Protein AF-A0A3D3XXC3-F1 (afdb_monomer)

Foldseek 3Di:
DLVVLLCQAPPNPPPDNHHDQEAEAEDEPVACDPVSLVRLLSSLVNCVVRVHAYEYEYYVVNLNVVVSLVSSVVSPHDQLRYEYAPNLLDLPLVSVVVSVVSNHAYE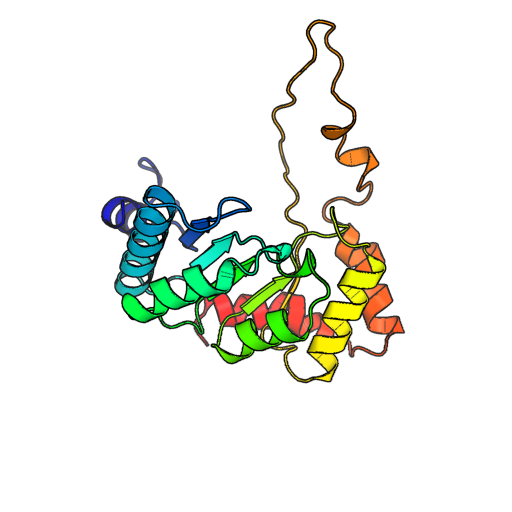LAAPCYDNDHNLSSLVSLLVCVVVVSLLRYAYHHPFDPDDDFPADPVRDGPPVPPVCVVPVCGRCRCVVPSLVSSVVVPNDPVSVCSNHPVNVVCSSVVD

Radius of gyration: 17.89 Å; Cα contacts (8 Å, |Δi|>4): 331; chains: 1; bounding box: 37×50×42 Å

Nearest PDB structures (foldseek):
  4ker-assembly1_A  TM=9.104E-01  e=4.083E-17  Saccharolobus solfataricus
  5w3w-assembly2_B  TM=9.576E-01  e=2.727E-16  Saccharolobus solfataricus
  5w3w-assembly2_C  TM=9.439E-01  e=2.438E-16  Saccharolobus solfataricus
  8sf9-assembly1_D-2  TM=9.720E-01  e=1.302E-15  Saccharolobus solfataricus P2
  8sf2-assembly1_D-2  TM=8.623E-01  e=7.137E-17  Saccharolobus solfataricus P2

pLDDT: mean 94.82, std 7.51, range [68.0, 98.94]

Sequence (207 aa):
MAREFIKDINEGFRGTGIKAGILKCAADFEGVTVDLELMARAAARAQIETGIPLMVHSYPTGHVARRQIEIFREEGVDLTRVKIDHSNDTTDIEYLRWILDQGCYLGLDRYPGRLVSPEARTATMKTLIDQGYGDKLCPSHDCICLHIHKERPDGTIPEEHDFFRSNVDQYLYIHRHVIPDLVEMGVSDATVRSLFVDNPRRFFAGE

Structure (mmCIF, N/CA/C/O backbone):
data_AF-A0A3D3XXC3-F1
#
_entry.id   AF-A0A3D3XXC3-F1
#
loop_
_atom_site.group_PDB
_atom_s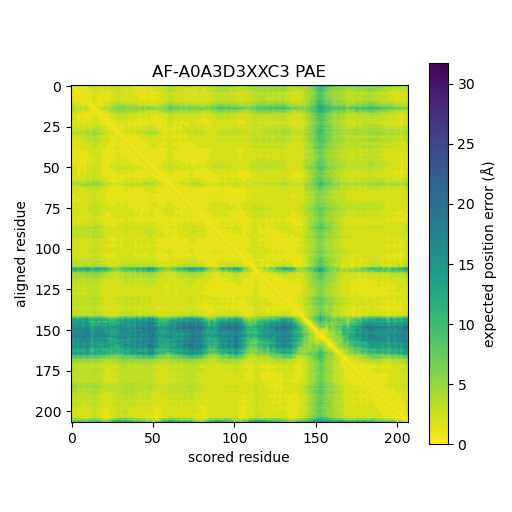ite.id
_atom_site.type_symbol
_atom_site.label_atom_id
_atom_site.label_alt_id
_atom_site.label_comp_id
_atom_site.label_asym_id
_atom_site.label_entity_id
_atom_site.label_seq_id
_atom_site.pdbx_PDB_ins_code
_atom_site.Cartn_x
_atom_site.Cartn_y
_atom_site.Cartn_z
_atom_site.occupancy
_atom_site.B_iso_or_equiv
_atom_site.auth_seq_id
_atom_site.auth_comp_id
_atom_site.auth_asym_id
_atom_site.auth_atom_id
_atom_site.pdbx_PDB_model_num
ATOM 1 N N . MET A 1 1 ? -6.324 12.374 19.431 1.00 93.81 1 MET A N 1
ATOM 2 C CA . MET A 1 1 ? -6.106 11.940 18.036 1.00 93.81 1 MET A CA 1
ATOM 3 C C . MET A 1 1 ? -7.181 10.963 17.568 1.00 93.81 1 MET A C 1
ATOM 5 O O . MET A 1 1 ? -7.938 11.363 16.705 1.00 93.81 1 MET A O 1
ATOM 9 N N . ALA A 1 2 ? -7.348 9.771 18.163 1.00 97.69 2 ALA A N 1
ATOM 10 C CA . ALA A 1 2 ? -8.371 8.802 17.716 1.00 97.69 2 ALA A CA 1
ATOM 11 C C . ALA A 1 2 ? -9.788 9.400 17.580 1.00 97.69 2 ALA A C 1
ATOM 13 O O . ALA A 1 2 ? -10.425 9.231 16.550 1.00 97.69 2 ALA A O 1
ATOM 14 N N . ARG A 1 3 ? -10.239 10.182 18.576 1.00 97.62 3 ARG A N 1
ATOM 15 C CA . ARG A 1 3 ? -11.541 10.879 18.536 1.00 97.62 3 ARG A CA 1
ATOM 16 C C . ARG A 1 3 ? -11.707 11.816 17.336 1.00 97.62 3 ARG A C 1
ATOM 18 O O . ARG A 1 3 ? -12.808 11.916 16.817 1.00 97.62 3 ARG A O 1
ATOM 25 N N . GLU A 1 4 ? -10.636 12.471 16.890 1.00 96.19 4 GLU A N 1
ATOM 26 C CA . GLU A 1 4 ? -10.688 13.349 15.713 1.00 96.19 4 GLU A CA 1
ATOM 27 C C . GLU A 1 4 ? -10.865 12.525 14.436 1.00 96.19 4 GLU A C 1
ATOM 29 O O . GLU A 1 4 ? -11.718 12.846 13.620 1.00 96.19 4 GLU A O 1
ATOM 34 N N . PHE A 1 5 ? -10.151 11.399 14.308 1.00 97.81 5 PHE A N 1
ATOM 35 C CA . PHE A 1 5 ? -10.356 10.481 13.187 1.00 97.81 5 PHE A CA 1
ATOM 36 C C . PHE A 1 5 ? -11.785 9.935 13.158 1.00 97.81 5 PHE A C 1
ATOM 38 O O . PHE A 1 5 ? -12.436 9.976 12.123 1.00 97.81 5 PHE A O 1
ATOM 45 N N . ILE A 1 6 ? -12.300 9.475 14.300 1.00 98.38 6 ILE A N 1
ATOM 46 C CA . ILE A 1 6 ? -13.672 8.960 14.412 1.00 98.38 6 ILE A CA 1
ATOM 47 C C . ILE A 1 6 ? -14.691 10.037 14.026 1.00 98.38 6 ILE A C 1
ATOM 49 O O . ILE A 1 6 ? -15.658 9.750 13.322 1.00 98.38 6 ILE A O 1
ATOM 53 N N . LYS A 1 7 ? -14.459 11.287 14.437 1.00 97.44 7 LYS A N 1
ATOM 54 C CA . LYS A 1 7 ? -15.296 12.421 14.051 1.00 97.44 7 LYS A CA 1
ATOM 55 C C . LYS A 1 7 ? -15.277 12.654 12.539 1.00 97.44 7 LYS A C 1
ATOM 57 O O . LYS A 1 7 ? -16.341 12.750 11.935 1.00 97.44 7 LYS A O 1
ATOM 62 N N . ASP A 1 8 ? -14.105 12.679 11.912 1.00 97.75 8 ASP A N 1
ATOM 63 C CA . ASP A 1 8 ? -13.985 12.847 10.457 1.00 97.75 8 ASP A CA 1
ATOM 64 C C . ASP A 1 8 ? -14.658 11.700 9.673 1.00 97.75 8 ASP A C 1
ATOM 66 O O . ASP A 1 8 ? -15.165 11.901 8.566 1.00 97.75 8 ASP A O 1
ATOM 70 N N . ILE A 1 9 ? -14.710 10.498 10.253 1.00 97.94 9 ILE A N 1
ATOM 71 C CA . ILE A 1 9 ? -15.376 9.321 9.678 1.00 97.94 9 ILE A CA 1
ATOM 72 C C . ILE A 1 9 ? -16.899 9.401 9.838 1.00 97.94 9 ILE A C 1
ATOM 74 O O . ILE A 1 9 ? -17.636 9.136 8.891 1.00 97.94 9 ILE A O 1
ATOM 78 N N . ASN A 1 10 ? -17.391 9.776 11.019 1.00 97.44 10 ASN A N 1
ATOM 79 C CA . ASN A 1 10 ? -18.819 9.721 11.335 1.00 97.44 10 ASN A CA 1
ATOM 80 C C . ASN A 1 10 ? -19.573 11.004 10.970 1.00 97.44 10 ASN A C 1
ATOM 82 O O . ASN A 1 10 ? -20.718 10.932 10.516 1.00 97.44 10 ASN A O 1
ATOM 86 N N . GLU A 1 11 ? -18.943 12.163 11.142 1.00 96.88 11 GLU A N 1
ATOM 87 C CA . GLU A 1 11 ? -19.557 13.486 10.990 1.00 96.88 11 GLU A CA 1
ATOM 88 C C . GLU A 1 11 ? -19.107 14.183 9.702 1.00 96.88 11 GLU A C 1
ATOM 90 O O . GLU A 1 11 ? -19.940 14.758 9.003 1.00 96.88 11 GLU A O 1
ATOM 95 N N . GLY A 1 12 ? -17.824 14.064 9.351 1.00 97.12 12 GLY A N 1
ATOM 96 C CA . GLY A 1 12 ? -17.227 14.671 8.163 1.00 97.12 12 GLY A CA 1
ATOM 97 C C . GLY A 1 12 ? -16.256 15.814 8.466 1.00 97.12 12 GLY A C 1
ATOM 98 O O . GLY A 1 12 ? -16.178 16.340 9.578 1.00 97.12 12 GLY A O 1
ATOM 99 N N . PHE A 1 13 ? -15.481 16.203 7.456 1.00 95.81 13 PHE A N 1
ATOM 100 C CA . PHE A 1 13 ? -14.366 17.129 7.626 1.00 95.81 13 PHE A CA 1
ATOM 101 C C . PHE A 1 13 ? -14.829 18.577 7.763 1.00 95.81 13 PHE A C 1
ATOM 103 O O . PHE A 1 13 ? -15.461 19.123 6.858 1.00 95.81 13 PHE A O 1
ATOM 110 N N . ARG A 1 14 ? -14.417 19.242 8.850 1.00 91.38 14 ARG A N 1
ATOM 111 C CA . ARG A 1 14 ? -14.463 20.713 9.013 1.00 91.38 14 ARG A CA 1
ATOM 112 C C . ARG A 1 14 ? -15.813 21.360 8.647 1.00 91.38 14 ARG A C 1
ATOM 114 O O . ARG A 1 14 ? -15.849 22.406 8.007 1.00 91.38 14 ARG A O 1
ATOM 121 N N . GLY A 1 15 ? -16.921 20.742 9.062 1.00 89.19 15 GLY A N 1
ATOM 122 C CA . GLY A 1 15 ? -18.278 21.252 8.814 1.00 89.19 15 GLY A CA 1
ATOM 123 C C . GLY A 1 15 ? -18.838 20.935 7.423 1.00 89.19 15 GLY A C 1
ATOM 124 O O . GLY A 1 15 ? -19.921 21.404 7.081 1.00 89.19 15 GLY A O 1
ATOM 125 N N . THR A 1 16 ? -18.127 20.139 6.623 1.00 96.25 16 THR A N 1
ATOM 126 C CA . THR A 1 16 ? -18.647 19.549 5.384 1.00 96.25 16 THR A CA 1
ATOM 127 C C . THR A 1 16 ? -19.298 18.193 5.666 1.00 96.25 16 THR A C 1
ATOM 129 O O . THR A 1 16 ? -19.009 17.557 6.675 1.00 96.25 16 THR A O 1
ATOM 132 N N . GLY A 1 17 ? -20.137 17.714 4.743 1.00 96.50 17 GLY A N 1
ATOM 133 C CA . GLY A 1 17 ? -20.671 16.346 4.780 1.00 96.50 17 GLY A CA 1
ATOM 134 C C . GLY A 1 17 ? -19.735 15.283 4.186 1.00 96.50 17 GLY A C 1
ATOM 135 O O . GLY A 1 17 ? -20.157 14.143 4.005 1.00 96.50 17 GLY A O 1
ATOM 136 N N . ILE A 1 18 ? -18.498 15.646 3.825 1.00 98.12 18 ILE A N 1
ATOM 137 C CA . ILE A 1 18 ? -17.522 14.727 3.227 1.00 98.12 18 ILE A CA 1
ATOM 138 C C . ILE A 1 18 ? -16.848 13.953 4.356 1.00 98.12 18 ILE A C 1
ATOM 140 O O . ILE A 1 18 ? -16.232 14.557 5.231 1.00 98.12 18 ILE A O 1
ATOM 144 N N . LYS A 1 19 ? -16.953 12.625 4.322 1.00 98.06 19 LYS A N 1
ATOM 145 C CA . LYS A 1 19 ? -16.448 11.726 5.367 1.00 98.06 19 LYS A CA 1
ATOM 146 C C . LYS A 1 19 ? -15.191 10.994 4.921 1.00 98.06 19 LYS A C 1
ATOM 148 O O . LYS A 1 19 ? -15.005 10.733 3.731 1.00 98.06 19 LYS A O 1
ATOM 153 N N . ALA A 1 20 ? -14.343 10.640 5.880 1.00 97.94 20 ALA A N 1
ATOM 154 C CA . ALA A 1 20 ? -13.184 9.798 5.618 1.00 97.94 20 ALA A CA 1
ATOM 155 C C . ALA A 1 20 ? -13.614 8.362 5.264 1.00 97.94 20 ALA A C 1
ATOM 157 O O . ALA A 1 20 ? -14.368 7.734 6.003 1.00 97.94 20 ALA A O 1
ATOM 158 N N . GLY A 1 21 ? -13.109 7.836 4.143 1.00 97.75 21 GLY A N 1
ATOM 159 C CA . GLY A 1 21 ? -13.319 6.441 3.724 1.00 97.75 21 GLY A CA 1
ATOM 160 C C . GLY A 1 21 ? -12.158 5.497 4.060 1.00 97.75 21 GLY A C 1
ATOM 161 O O . GLY A 1 21 ? -12.263 4.293 3.848 1.00 97.75 21 GLY A O 1
ATOM 162 N N . ILE A 1 22 ? -11.038 6.033 4.554 1.00 98.25 22 ILE A N 1
ATOM 163 C CA . ILE A 1 22 ? -9.846 5.269 4.931 1.00 98.25 22 ILE A CA 1
ATOM 164 C C . ILE A 1 22 ? -9.055 6.013 6.011 1.00 98.25 22 ILE A C 1
ATOM 166 O O . ILE A 1 22 ? -9.017 7.245 6.019 1.00 98.25 22 ILE A O 1
ATOM 170 N N . LEU A 1 23 ? -8.405 5.269 6.902 1.00 98.56 23 LEU A N 1
ATOM 171 C CA . LEU A 1 23 ? -7.439 5.791 7.868 1.00 98.56 23 LEU A CA 1
ATOM 172 C C . LEU A 1 23 ? -6.025 5.747 7.291 1.00 98.56 23 LEU A C 1
ATOM 174 O O . LEU A 1 23 ? -5.687 4.839 6.533 1.00 98.56 23 LEU A O 1
ATOM 178 N N . LYS A 1 24 ? -5.170 6.690 7.694 1.00 98.50 24 LYS A N 1
ATOM 179 C CA . LYS A 1 24 ? -3.748 6.696 7.331 1.00 98.50 24 LYS A CA 1
ATOM 180 C C . LYS A 1 24 ? -2.886 7.002 8.551 1.00 98.50 24 LYS A C 1
ATOM 182 O O . LYS A 1 24 ? -3.171 7.937 9.294 1.00 98.50 24 LYS A O 1
ATOM 187 N N . CYS A 1 25 ? -1.813 6.240 8.726 1.00 98.44 25 CYS A N 1
ATOM 188 C CA . CYS A 1 25 ? -0.699 6.581 9.611 1.00 98.44 25 CYS A CA 1
ATOM 189 C C . CYS A 1 25 ? 0.635 6.344 8.890 1.00 98.44 25 CYS A C 1
ATOM 191 O O . CYS A 1 25 ? 0.663 5.760 7.801 1.00 98.44 25 CYS A O 1
ATOM 193 N N . ALA A 1 26 ? 1.738 6.803 9.480 1.00 98.31 26 ALA A N 1
ATOM 194 C CA . ALA A 1 26 ? 3.048 6.748 8.845 1.00 98.31 26 ALA A CA 1
ATOM 195 C C . ALA A 1 26 ? 4.173 6.436 9.830 1.00 98.31 26 ALA A C 1
ATOM 197 O O . ALA A 1 26 ? 4.103 6.811 10.996 1.00 98.31 26 ALA A O 1
ATOM 198 N N . ALA A 1 27 ? 5.211 5.771 9.327 1.00 98.12 27 ALA A N 1
ATOM 199 C CA . ALA A 1 27 ? 6.559 5.787 9.879 1.00 98.12 27 ALA A CA 1
ATOM 200 C C . ALA A 1 27 ? 7.576 5.566 8.750 1.00 98.12 27 ALA A C 1
ATOM 202 O O . ALA A 1 27 ? 7.292 4.815 7.819 1.00 98.12 27 ALA A O 1
ATOM 203 N N . ASP A 1 28 ? 8.729 6.230 8.816 1.00 97.00 28 ASP A N 1
ATOM 204 C CA . ASP A 1 28 ? 9.726 6.245 7.734 1.00 97.00 28 ASP A CA 1
ATOM 205 C C . ASP A 1 28 ? 11.102 5.752 8.234 1.00 97.00 28 ASP A C 1
ATOM 207 O O . ASP A 1 28 ? 11.169 4.973 9.183 1.00 97.00 28 ASP A O 1
ATOM 211 N N . PHE A 1 29 ? 12.198 6.174 7.602 1.00 96.25 29 PHE A N 1
ATOM 212 C CA . PHE A 1 29 ? 13.574 5.729 7.830 1.00 96.25 29 PHE A CA 1
ATOM 213 C C . PHE A 1 29 ? 14.070 5.862 9.278 1.00 96.25 29 PHE A C 1
ATOM 215 O O . PHE A 1 29 ? 14.984 5.143 9.674 1.00 96.25 29 PHE A O 1
ATOM 222 N N . GLU A 1 30 ? 13.463 6.735 10.084 1.00 97.12 30 GLU A N 1
ATOM 223 C CA . GLU A 1 30 ? 13.748 6.881 11.521 1.00 97.12 30 GLU A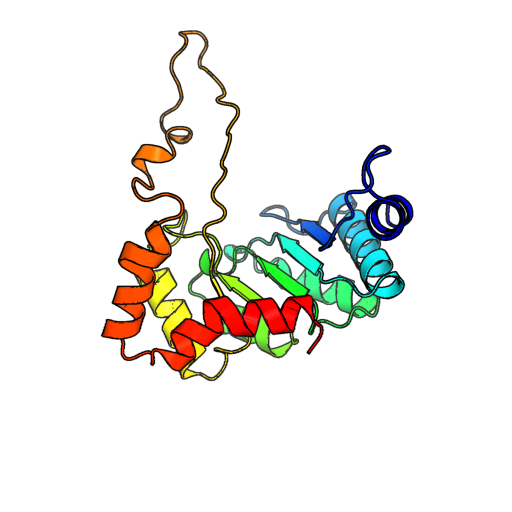 CA 1
ATOM 224 C C . GLU A 1 30 ? 13.133 5.752 12.373 1.00 97.12 30 GLU A C 1
ATOM 226 O O . GLU A 1 30 ? 13.350 5.681 13.583 1.00 97.12 30 GLU A O 1
ATOM 231 N N . GLY A 1 31 ? 12.362 4.859 11.750 1.00 97.88 31 GLY A N 1
ATOM 232 C CA . GLY A 1 31 ? 11.577 3.836 12.419 1.00 97.88 31 GLY A CA 1
ATOM 233 C C . GLY A 1 31 ? 10.305 4.402 13.048 1.00 97.88 31 GLY A C 1
ATOM 234 O O . GLY A 1 31 ? 9.808 5.471 12.688 1.00 97.88 31 GLY A O 1
ATOM 235 N N . VAL A 1 32 ? 9.740 3.652 13.994 1.00 98.50 32 VAL A N 1
ATOM 236 C CA . VAL A 1 32 ? 8.550 4.083 14.733 1.00 98.50 32 VAL A CA 1
ATOM 237 C C . VAL A 1 32 ? 8.993 4.856 15.974 1.00 98.50 32 VAL A C 1
ATOM 239 O O . VAL A 1 32 ? 9.300 4.268 17.008 1.00 98.50 32 VAL A O 1
ATOM 242 N N . THR A 1 33 ? 9.053 6.181 15.860 1.00 98.44 33 THR A N 1
ATOM 243 C CA . THR A 1 33 ? 9.321 7.0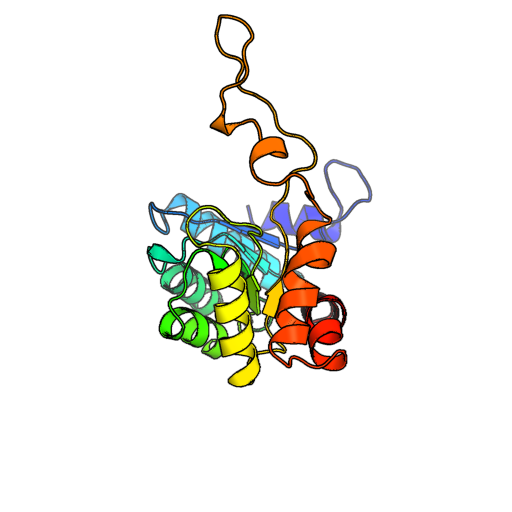70 16.999 1.00 98.44 33 THR A CA 1
ATOM 244 C C . THR A 1 33 ? 8.136 7.095 17.972 1.00 98.44 33 THR A C 1
ATOM 246 O O . THR A 1 33 ? 7.047 6.614 17.657 1.00 98.44 33 THR A O 1
ATOM 249 N N . VAL A 1 34 ? 8.318 7.695 19.154 1.00 98.12 34 VAL A N 1
ATOM 250 C CA . VAL A 1 34 ? 7.260 7.805 20.179 1.00 98.12 34 VAL A CA 1
ATOM 251 C C . VAL A 1 34 ? 5.993 8.471 19.626 1.00 98.12 34 VAL A C 1
ATOM 253 O O . VAL A 1 34 ? 4.886 7.975 19.840 1.00 98.12 34 VAL A O 1
ATOM 256 N N . ASP A 1 35 ? 6.147 9.555 18.865 1.00 97.81 35 ASP A N 1
ATOM 257 C CA . ASP A 1 35 ? 5.013 10.286 18.289 1.00 97.81 35 ASP A CA 1
ATOM 258 C C . ASP A 1 35 ? 4.312 9.486 17.182 1.00 97.81 35 ASP A C 1
ATOM 260 O O . ASP A 1 35 ? 3.084 9.523 17.051 1.00 97.81 35 ASP A O 1
ATOM 264 N N . LEU A 1 36 ? 5.078 8.717 16.406 1.00 98.31 36 LEU A N 1
ATOM 265 C CA . LEU A 1 36 ? 4.543 7.871 15.341 1.00 98.31 36 LEU A CA 1
ATOM 266 C C . LEU A 1 36 ? 3.860 6.620 15.902 1.00 98.31 36 LEU A C 1
ATOM 268 O O . LEU A 1 36 ? 2.838 6.197 15.364 1.00 98.31 36 LEU A O 1
ATOM 272 N N . GLU A 1 37 ? 4.339 6.071 17.022 1.00 98.62 37 GLU A N 1
ATOM 273 C CA . GLU A 1 37 ? 3.630 5.021 17.756 1.00 98.62 37 GLU A CA 1
ATOM 274 C C . GLU A 1 37 ? 2.305 5.547 18.323 1.00 98.62 37 GLU A C 1
ATOM 276 O O . GLU A 1 37 ? 1.267 4.898 18.170 1.00 98.62 37 GLU A O 1
ATOM 281 N N . LEU A 1 38 ? 2.303 6.749 18.913 1.00 98.31 38 LEU A N 1
ATOM 282 C CA . LEU A 1 38 ? 1.077 7.394 19.388 1.00 98.31 38 LEU A CA 1
ATOM 283 C C . LEU A 1 38 ? 0.054 7.560 18.251 1.00 98.31 38 LEU A C 1
ATOM 285 O O . LEU A 1 38 ? -1.134 7.283 18.443 1.00 98.31 38 LEU A O 1
ATOM 289 N N . MET A 1 39 ? 0.508 7.977 17.064 1.00 98.38 39 MET A N 1
ATOM 290 C 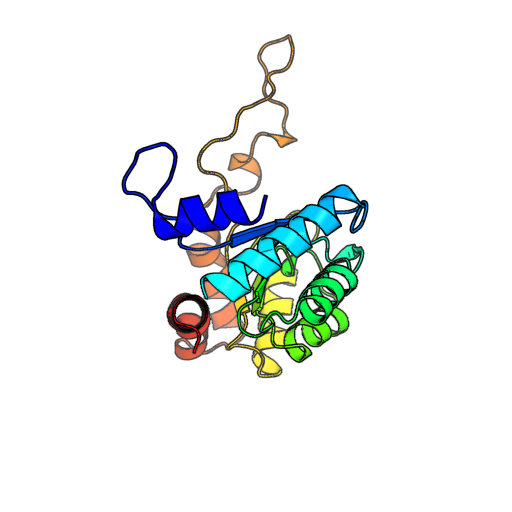CA . MET A 1 39 ? -0.332 8.079 15.869 1.00 98.38 39 MET A CA 1
ATOM 291 C C . MET A 1 39 ? -0.843 6.714 15.398 1.00 98.38 39 MET A C 1
ATOM 293 O O . MET A 1 39 ? -2.038 6.576 15.134 1.00 98.38 39 MET A O 1
ATOM 297 N N . ALA A 1 40 ? 0.027 5.704 15.321 1.00 98.75 40 ALA A N 1
ATOM 298 C CA . ALA A 1 40 ? -0.338 4.352 14.906 1.00 98.75 40 ALA A CA 1
ATOM 299 C C . ALA A 1 40 ? -1.407 3.750 15.830 1.00 98.75 40 ALA A C 1
ATOM 301 O O . ALA A 1 40 ? -2.426 3.260 15.347 1.00 98.75 40 ALA A O 1
ATOM 302 N N . ARG A 1 41 ? -1.247 3.878 17.155 1.00 98.81 41 ARG A N 1
ATOM 303 C CA . ARG A 1 41 ? -2.252 3.432 18.138 1.00 98.81 41 ARG A CA 1
ATOM 304 C C . ARG A 1 41 ? -3.555 4.219 18.036 1.00 98.81 41 ARG A C 1
ATOM 306 O O . ARG A 1 41 ? -4.638 3.659 18.180 1.00 98.81 41 ARG A O 1
ATOM 313 N N . ALA A 1 42 ? -3.487 5.521 17.762 1.00 98.75 42 ALA A N 1
ATOM 314 C CA . ALA A 1 42 ? -4.686 6.324 17.545 1.00 98.75 42 ALA A CA 1
ATOM 315 C C . ALA A 1 42 ? -5.458 5.899 16.285 1.00 98.75 42 ALA A C 1
ATOM 317 O O . ALA A 1 42 ? -6.686 5.817 16.332 1.00 98.75 42 ALA A O 1
ATOM 318 N N . ALA A 1 43 ? -4.753 5.615 15.186 1.00 98.75 43 ALA A N 1
ATOM 319 C CA . ALA A 1 43 ? -5.346 5.096 13.958 1.00 98.75 43 ALA A CA 1
ATOM 320 C C . ALA A 1 43 ? -5.923 3.687 14.165 1.00 98.75 43 ALA A C 1
ATOM 322 O O . ALA A 1 43 ? -7.042 3.429 13.736 1.00 98.75 43 ALA A O 1
ATOM 323 N N . ALA A 1 44 ? -5.221 2.817 14.897 1.00 98.81 44 ALA A N 1
ATOM 324 C CA . ALA A 1 44 ? -5.689 1.482 15.269 1.00 98.81 44 ALA A CA 1
ATOM 325 C C . ALA A 1 44 ? -7.020 1.524 16.036 1.00 98.81 44 ALA A C 1
ATOM 327 O O . ALA A 1 44 ? -7.989 0.880 15.650 1.00 98.81 44 ALA A O 1
ATOM 328 N N . ARG A 1 45 ? -7.110 2.355 17.080 1.00 98.81 45 ARG A N 1
ATOM 329 C CA . ARG A 1 45 ? -8.343 2.503 17.873 1.00 98.81 45 ARG A CA 1
ATOM 330 C C . ARG A 1 45 ? -9.502 3.051 17.046 1.00 98.81 45 ARG A C 1
ATOM 332 O O . ARG A 1 45 ? -10.619 2.564 17.173 1.00 98.81 45 ARG A O 1
ATOM 339 N N . ALA A 1 46 ? -9.236 4.023 16.171 1.00 98.75 46 ALA A N 1
ATOM 340 C CA . ALA A 1 46 ? -10.246 4.527 15.245 1.00 98.75 46 ALA A CA 1
ATOM 341 C C . ALA A 1 46 ? -10.699 3.444 14.250 1.00 98.75 46 ALA A C 1
ATOM 343 O O . ALA A 1 46 ? -11.890 3.342 13.967 1.00 98.75 46 ALA A O 1
ATOM 344 N N . GLN A 1 47 ? -9.776 2.612 13.753 1.00 98.38 47 GLN A N 1
ATOM 345 C CA . GLN A 1 47 ? -10.071 1.492 12.854 1.00 98.38 47 GLN A CA 1
ATOM 346 C C . GLN A 1 47 ? -10.986 0.474 13.533 1.00 98.38 47 GLN A C 1
ATOM 348 O O . GLN A 1 47 ? -11.980 0.073 12.936 1.00 98.38 47 GLN A O 1
ATOM 353 N N . ILE A 1 48 ? -10.680 0.099 14.775 1.00 98.31 48 ILE A N 1
ATOM 354 C CA . ILE A 1 48 ? -11.476 -0.853 15.559 1.00 98.31 48 ILE A CA 1
ATOM 355 C C . ILE A 1 48 ? -12.885 -0.310 15.804 1.00 98.31 48 ILE A C 1
ATOM 357 O O . ILE A 1 48 ? -13.860 -1.038 15.647 1.00 98.31 48 ILE A O 1
ATOM 361 N N . GLU A 1 49 ? -13.004 0.970 16.159 1.00 98.38 49 GLU A N 1
ATOM 362 C CA . GLU A 1 49 ? -14.299 1.581 16.471 1.00 98.38 49 GLU A CA 1
ATOM 363 C C . GLU A 1 49 ? -15.189 1.761 15.233 1.00 98.38 49 GLU A C 1
ATOM 365 O O . GLU A 1 49 ? -16.404 1.599 15.313 1.00 98.38 49 GLU A O 1
ATOM 370 N N . THR A 1 50 ? -14.598 2.098 14.086 1.00 97.69 50 THR A N 1
ATOM 371 C CA . THR A 1 50 ? -15.359 2.488 12.884 1.00 97.69 50 THR A CA 1
ATOM 372 C C . THR A 1 50 ? -15.430 1.409 11.814 1.00 97.69 50 THR A C 1
ATOM 374 O O . THR A 1 50 ? -16.290 1.469 10.939 1.00 97.69 50 THR A O 1
ATOM 377 N N . GLY A 1 51 ? -14.519 0.437 11.840 1.00 96.44 51 GLY A N 1
ATOM 378 C CA . GLY A 1 51 ? -14.456 -0.621 10.843 1.00 96.44 51 GLY A CA 1
ATOM 379 C C . GLY A 1 51 ? -14.140 -0.127 9.429 1.00 96.44 51 GLY A C 1
ATOM 380 O O . GLY A 1 51 ? -14.528 -0.796 8.477 1.00 96.44 51 GLY A O 1
ATOM 381 N N . ILE A 1 52 ? -13.460 1.013 9.244 1.00 97.81 52 ILE A N 1
ATOM 382 C CA . ILE A 1 52 ? -12.957 1.452 7.923 1.00 97.81 52 ILE A CA 1
ATOM 383 C C . ILE A 1 52 ? -11.506 0.986 7.700 1.00 97.81 52 ILE A C 1
ATOM 385 O O . ILE A 1 52 ? -10.843 0.616 8.666 1.00 97.81 52 ILE A O 1
ATOM 389 N N . PRO A 1 53 ? -11.009 0.844 6.455 1.00 98.44 53 PRO A N 1
ATOM 390 C CA . PRO A 1 53 ? -9.671 0.290 6.217 1.00 98.44 53 PRO A CA 1
ATOM 391 C C . PRO A 1 53 ? -8.548 1.191 6.746 1.00 98.44 53 PRO A C 1
ATOM 393 O O . PRO A 1 53 ? -8.720 2.407 6.863 1.00 98.44 53 PRO A O 1
ATOM 396 N N . LEU A 1 54 ? -7.385 0.594 7.026 1.00 98.81 54 LEU A N 1
ATOM 397 C CA . LEU A 1 54 ? -6.183 1.302 7.469 1.00 98.81 54 LEU A CA 1
ATOM 398 C C . LEU A 1 54 ? -5.062 1.176 6.436 1.00 98.81 54 LEU A C 1
ATOM 400 O O . LEU A 1 54 ? -4.638 0.085 6.065 1.00 98.81 54 LEU A O 1
ATOM 404 N N . MET A 1 55 ? -4.553 2.317 5.996 1.00 98.75 55 MET A N 1
ATOM 405 C CA . MET A 1 55 ? -3.417 2.436 5.097 1.00 98.75 55 MET A CA 1
ATOM 406 C C . MET A 1 55 ? -2.198 2.926 5.875 1.00 98.75 55 MET A C 1
ATOM 408 O O . MET A 1 55 ? -2.294 3.838 6.694 1.00 98.75 55 MET A O 1
ATOM 412 N N . VAL A 1 56 ? -1.034 2.336 5.632 1.00 98.81 56 VAL A N 1
ATOM 413 C CA . VAL A 1 56 ? 0.144 2.533 6.483 1.00 98.81 56 VAL A CA 1
ATOM 414 C C . VAL A 1 56 ? 1.326 2.877 5.603 1.00 98.81 56 VAL A C 1
ATOM 416 O O . VAL A 1 56 ? 1.808 2.039 4.855 1.00 98.81 56 VAL A O 1
ATOM 419 N N . HIS A 1 57 ? 1.790 4.123 5.669 1.00 98.62 57 HIS A N 1
ATOM 420 C CA . HIS A 1 57 ? 3.077 4.494 5.077 1.00 98.62 57 HIS A CA 1
ATOM 421 C C . HIS A 1 57 ? 4.198 3.806 5.859 1.00 98.62 57 HIS A C 1
ATOM 423 O O . HIS A 1 57 ? 4.249 3.924 7.089 1.00 98.62 57 HIS A O 1
ATOM 429 N N . SER A 1 58 ? 5.080 3.104 5.152 1.00 98.31 58 SER A N 1
ATOM 430 C CA . SER A 1 58 ? 6.209 2.383 5.735 1.00 98.31 58 SER A CA 1
ATOM 431 C C . SER A 1 58 ? 7.503 2.641 4.965 1.00 98.31 58 SER A C 1
ATOM 433 O O . SER A 1 58 ? 7.497 3.197 3.867 1.00 98.31 58 SER A O 1
ATOM 435 N N . TYR A 1 59 ? 8.616 2.197 5.544 1.00 97.94 59 TYR A N 1
ATOM 436 C CA . TYR A 1 59 ? 9.936 2.224 4.929 1.00 97.94 59 TYR A CA 1
ATOM 437 C C . TYR A 1 59 ? 10.459 0.788 4.797 1.00 97.94 59 TYR A C 1
ATOM 439 O O . TYR A 1 59 ? 10.956 0.213 5.775 1.00 97.94 59 TYR A O 1
ATOM 447 N N . PRO A 1 60 ? 10.312 0.161 3.614 1.00 97.06 60 PRO A N 1
ATOM 448 C CA . PRO A 1 60 ? 10.592 -1.259 3.457 1.00 97.06 60 PRO A CA 1
ATOM 449 C C . PRO A 1 60 ? 12.077 -1.588 3.565 1.00 97.06 60 PRO A C 1
ATOM 451 O O . PRO A 1 60 ? 12.383 -2.644 4.089 1.00 97.06 60 PRO A O 1
ATOM 454 N N . THR A 1 61 ? 12.999 -0.700 3.172 1.00 94.00 61 THR A N 1
ATOM 455 C CA . THR A 1 61 ? 14.451 -0.927 3.318 1.00 94.00 61 TH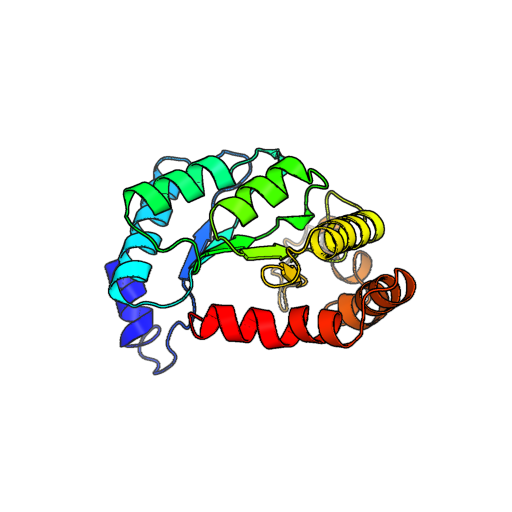R A CA 1
ATOM 456 C C . THR A 1 61 ? 14.863 -1.116 4.782 1.00 94.00 61 THR A C 1
ATOM 458 O O . THR A 1 61 ? 15.776 -1.879 5.073 1.00 94.00 61 THR A O 1
ATOM 461 N N . GLY A 1 62 ? 14.173 -0.452 5.717 1.00 96.31 62 GLY A N 1
ATOM 462 C CA . GLY A 1 62 ? 14.385 -0.600 7.161 1.00 96.31 62 GLY A CA 1
ATOM 463 C C . GLY A 1 62 ? 13.457 -1.616 7.835 1.00 96.31 62 GLY A C 1
ATOM 464 O O . GLY A 1 62 ? 13.447 -1.705 9.058 1.00 96.31 62 GLY A O 1
ATOM 465 N N . HIS A 1 63 ? 12.644 -2.349 7.067 1.00 98.38 63 HIS A N 1
ATOM 466 C CA . HIS A 1 63 ? 11.683 -3.342 7.561 1.00 98.38 63 HIS A CA 1
ATOM 467 C C . HIS A 1 63 ? 10.696 -2.771 8.608 1.00 98.38 63 HIS A C 1
ATOM 469 O O . HIS A 1 63 ? 10.220 -3.488 9.494 1.00 98.38 63 HIS A O 1
ATOM 475 N N . VAL A 1 64 ? 10.368 -1.473 8.507 1.00 98.69 64 VAL A N 1
ATOM 476 C CA . VAL A 1 64 ? 9.615 -0.715 9.529 1.00 98.69 64 VAL A CA 1
ATOM 477 C C . VAL A 1 64 ? 8.205 -1.268 9.757 1.00 98.69 64 VAL A C 1
ATOM 479 O O . VAL A 1 64 ? 7.689 -1.203 10.878 1.00 98.69 64 VAL A O 1
ATOM 482 N N . ALA A 1 65 ? 7.608 -1.911 8.747 1.00 98.75 65 ALA A N 1
ATOM 483 C CA . ALA A 1 65 ? 6.292 -2.530 8.874 1.00 98.75 65 ALA A CA 1
ATOM 484 C C . ALA A 1 65 ? 6.244 -3.602 9.969 1.00 98.75 65 ALA A C 1
ATOM 486 O O . ALA A 1 65 ? 5.173 -3.844 10.516 1.00 98.75 65 ALA A O 1
ATOM 487 N N . ARG A 1 66 ? 7.381 -4.209 10.347 1.00 98.75 66 ARG A N 1
ATOM 488 C CA . ARG A 1 66 ? 7.430 -5.180 11.451 1.00 98.75 66 ARG A CA 1
ATOM 489 C C . ARG A 1 66 ? 6.927 -4.575 12.757 1.00 98.75 66 ARG A C 1
ATOM 491 O O . ARG A 1 66 ? 6.033 -5.145 13.377 1.00 98.75 66 ARG A O 1
ATOM 498 N N . ARG A 1 67 ? 7.441 -3.397 13.129 1.00 98.75 67 ARG A N 1
ATOM 499 C CA . ARG A 1 67 ? 7.014 -2.704 14.352 1.00 98.75 67 ARG A CA 1
ATOM 500 C C . ARG A 1 67 ? 5.606 -2.128 14.213 1.00 98.75 67 ARG A C 1
ATOM 502 O O . ARG A 1 67 ? 4.834 -2.184 15.161 1.00 98.75 67 ARG A O 1
ATOM 509 N N . GLN A 1 68 ? 5.242 -1.618 13.036 1.00 98.88 68 GLN A N 1
ATOM 510 C CA . GLN A 1 68 ? 3.883 -1.112 12.799 1.00 98.88 68 GLN A CA 1
ATOM 511 C C . GLN A 1 68 ? 2.833 -2.226 12.960 1.00 98.88 68 GLN A C 1
ATOM 513 O O . GLN A 1 68 ? 1.853 -2.043 13.675 1.00 98.88 68 GLN A O 1
ATOM 518 N N . ILE A 1 69 ? 3.067 -3.401 12.366 1.00 98.88 69 ILE A N 1
ATOM 519 C CA . ILE A 1 69 ? 2.184 -4.571 12.486 1.00 98.88 69 ILE A CA 1
ATOM 520 C C . ILE A 1 69 ? 2.124 -5.081 13.929 1.00 98.88 69 ILE A C 1
ATOM 522 O O . ILE A 1 69 ? 1.048 -5.454 14.392 1.00 98.88 69 ILE A O 1
ATOM 526 N N . GLU A 1 70 ? 3.244 -5.082 14.653 1.00 98.81 70 GLU A N 1
ATOM 527 C CA . GLU A 1 70 ? 3.265 -5.429 16.077 1.00 98.81 70 GLU A CA 1
ATOM 528 C C . GLU A 1 70 ? 2.342 -4.512 16.895 1.00 98.81 70 GLU A C 1
ATOM 530 O O . GLU A 1 70 ? 1.470 -5.008 17.603 1.00 98.81 70 GLU A O 1
ATOM 535 N N . ILE A 1 71 ? 2.438 -3.191 16.713 1.00 98.88 71 ILE A N 1
ATOM 536 C CA . ILE A 1 71 ? 1.556 -2.218 17.380 1.00 98.88 71 ILE A CA 1
ATOM 537 C C . ILE A 1 71 ? 0.083 -2.483 17.047 1.00 98.88 71 ILE A C 1
ATOM 539 O O . ILE A 1 71 ? -0.768 -2.464 17.934 1.00 98.88 71 ILE A O 1
ATOM 543 N N . PHE A 1 72 ? -0.240 -2.749 15.780 1.00 98.88 72 PHE A N 1
ATOM 544 C CA . PHE A 1 72 ? -1.616 -3.042 15.374 1.00 98.88 72 PHE A CA 1
ATOM 545 C C . PHE A 1 72 ? -2.147 -4.328 16.012 1.00 98.88 72 PHE A C 1
ATOM 547 O O . PHE A 1 72 ? -3.300 -4.359 16.440 1.00 98.88 72 PHE A O 1
ATOM 554 N N . ARG A 1 73 ? -1.309 -5.360 16.156 1.00 98.62 73 ARG A N 1
ATOM 555 C CA . ARG A 1 73 ? -1.671 -6.581 16.890 1.00 98.62 73 ARG A CA 1
ATOM 556 C C . ARG A 1 73 ? -1.911 -6.325 18.366 1.00 98.62 73 ARG A C 1
ATOM 558 O O . ARG A 1 73 ? -2.889 -6.832 18.902 1.00 98.62 73 ARG A O 1
ATOM 565 N N . GLU A 1 74 ? -1.042 -5.548 19.008 1.00 98.75 74 GLU A N 1
ATOM 566 C CA . GLU A 1 74 ? -1.196 -5.174 20.416 1.00 98.75 74 GLU A CA 1
ATOM 567 C C . GLU A 1 74 ? -2.510 -4.415 20.666 1.00 98.75 74 GLU A C 1
ATOM 569 O O . GLU A 1 74 ? -3.150 -4.617 21.694 1.00 98.75 74 GLU A O 1
ATOM 574 N N . GLU A 1 75 ? -2.932 -3.564 19.726 1.00 98.75 75 GLU A N 1
ATOM 575 C CA . GLU A 1 75 ? -4.208 -2.840 19.805 1.00 98.75 75 GLU A CA 1
ATOM 576 C C . GLU A 1 75 ? -5.424 -3.703 19.414 1.00 98.75 75 GLU A C 1
ATOM 578 O O . GLU A 1 75 ? -6.552 -3.310 19.693 1.00 98.75 75 GLU A O 1
ATOM 583 N N . GLY A 1 76 ? -5.221 -4.877 18.804 1.00 98.44 76 GLY A N 1
ATOM 584 C CA . GLY A 1 76 ? -6.299 -5.780 18.384 1.00 98.44 76 GLY A CA 1
ATOM 585 C C . GLY A 1 76 ? -6.911 -5.458 17.016 1.00 98.44 76 GLY A C 1
ATOM 586 O O . GLY A 1 76 ? -8.064 -5.800 16.764 1.00 98.44 76 GLY A O 1
ATOM 587 N N . VAL A 1 77 ? -6.161 -4.796 16.132 1.00 98.50 77 VAL A N 1
ATOM 588 C CA . VAL A 1 77 ? -6.574 -4.527 14.746 1.00 98.50 77 VAL A CA 1
ATOM 589 C C . VAL A 1 77 ? -6.638 -5.828 13.950 1.00 98.50 77 VAL A C 1
ATOM 591 O O . VAL A 1 77 ? -5.713 -6.643 13.979 1.00 98.50 77 VAL A O 1
ATOM 594 N N . ASP A 1 78 ? -7.699 -5.979 13.163 1.00 97.75 78 ASP A N 1
ATOM 595 C CA . ASP A 1 78 ? -7.761 -6.997 12.120 1.00 97.75 78 ASP A CA 1
ATOM 596 C C . ASP A 1 78 ? -6.809 -6.626 10.973 1.00 97.75 78 ASP A C 1
ATOM 598 O O . ASP A 1 78 ? -7.074 -5.727 10.169 1.00 97.75 78 ASP A O 1
ATOM 602 N N . LEU A 1 79 ? -5.676 -7.328 10.897 1.00 98.56 79 LEU A N 1
ATOM 603 C CA . LEU A 1 79 ? -4.640 -7.081 9.895 1.00 98.56 79 LEU A CA 1
ATOM 604 C C . LEU A 1 79 ? -5.106 -7.351 8.462 1.00 98.56 79 LEU A C 1
ATOM 606 O O . LEU A 1 79 ? -4.534 -6.782 7.533 1.00 98.56 79 LEU A O 1
ATOM 610 N N . THR A 1 80 ? -6.178 -8.127 8.261 1.00 98.00 80 THR A N 1
ATOM 611 C CA . THR A 1 80 ? -6.769 -8.309 6.925 1.00 98.00 80 THR A CA 1
ATOM 612 C C . THR A 1 80 ? -7.357 -7.017 6.362 1.00 98.00 80 THR A C 1
ATOM 614 O O . THR A 1 80 ? -7.613 -6.922 5.164 1.00 98.00 80 THR A O 1
ATOM 617 N N . ARG A 1 81 ? -7.488 -5.986 7.202 1.00 98.00 81 ARG A N 1
ATOM 618 C CA . ARG A 1 81 ? -7.964 -4.647 6.855 1.00 98.00 81 ARG A CA 1
ATOM 619 C C . ARG A 1 81 ? -6.864 -3.586 6.829 1.00 98.00 81 ARG A C 1
ATOM 621 O O . ARG A 1 81 ? -7.160 -2.386 6.815 1.00 98.00 81 ARG A O 1
ATOM 628 N N . VAL A 1 82 ? -5.602 -4.015 6.815 1.00 98.81 82 VAL A N 1
ATOM 629 C CA . VAL A 1 82 ? -4.422 -3.145 6.796 1.00 98.81 82 VAL A CA 1
ATOM 630 C C . VAL A 1 82 ? -3.686 -3.276 5.463 1.00 98.81 82 VAL A C 1
ATOM 632 O O . VAL A 1 82 ? -3.433 -4.383 4.994 1.00 98.81 82 VAL A O 1
ATOM 635 N N . LYS A 1 83 ? -3.310 -2.144 4.860 1.00 98.81 83 LYS A N 1
ATOM 636 C CA . LYS A 1 83 ? -2.453 -2.076 3.666 1.00 98.81 83 LYS A CA 1
ATOM 637 C C . LYS A 1 83 ? -1.136 -1.383 4.002 1.00 98.81 83 LYS A C 1
ATOM 639 O O . LYS A 1 83 ? -1.153 -0.242 4.464 1.00 98.81 83 LYS A O 1
ATOM 644 N N . ILE A 1 84 ? -0.017 -2.071 3.773 1.00 98.88 84 ILE A N 1
ATOM 645 C CA . ILE A 1 84 ? 1.336 -1.538 3.972 1.00 98.88 84 ILE A CA 1
ATOM 646 C C . ILE A 1 84 ? 1.842 -0.953 2.652 1.00 98.88 84 ILE A C 1
ATOM 648 O O . ILE A 1 84 ? 2.140 -1.685 1.707 1.00 98.88 84 ILE A O 1
ATOM 652 N N . ASP A 1 85 ? 1.927 0.369 2.598 1.00 98.44 85 ASP A N 1
ATOM 653 C CA . ASP A 1 85 ? 2.298 1.133 1.408 1.00 98.44 85 ASP A CA 1
ATOM 654 C C . ASP A 1 85 ? 3.808 1.199 1.201 1.00 98.44 85 ASP A C 1
ATOM 656 O O . ASP A 1 85 ? 4.599 0.921 2.107 1.00 98.44 85 ASP A O 1
ATOM 660 N N . HIS A 1 86 ? 4.189 1.595 -0.013 1.00 97.75 86 HIS A N 1
ATOM 661 C CA . HIS A 1 86 ? 5.570 1.724 -0.488 1.00 97.75 86 HIS A CA 1
ATOM 662 C C . HIS A 1 86 ? 6.329 0.406 -0.532 1.00 97.75 86 HIS A C 1
ATOM 664 O O . HIS A 1 86 ? 7.548 0.384 -0.673 1.00 97.75 86 HIS A O 1
ATOM 670 N N . SER A 1 87 ? 5.614 -0.714 -0.474 1.00 98.06 87 SER A N 1
ATOM 671 C CA . SER A 1 87 ? 6.195 -2.051 -0.419 1.00 98.06 87 SER A CA 1
ATOM 672 C C . SER A 1 87 ? 7.017 -2.391 -1.670 1.00 98.06 87 SER A C 1
ATOM 674 O O . SER A 1 87 ? 7.926 -3.207 -1.596 1.00 98.06 87 SER A O 1
ATOM 676 N N . ASN A 1 88 ? 6.785 -1.725 -2.806 1.00 95.88 88 ASN A N 1
ATOM 677 C CA . ASN A 1 88 ? 7.610 -1.882 -4.009 1.00 95.88 88 ASN A CA 1
ATOM 678 C C . ASN A 1 88 ? 8.910 -1.045 -4.013 1.00 95.88 88 ASN A C 1
ATOM 680 O O . ASN A 1 88 ? 9.656 -1.094 -4.987 1.00 95.88 88 ASN A O 1
ATOM 684 N N . ASP A 1 89 ? 9.233 -0.312 -2.941 1.00 97.00 89 ASP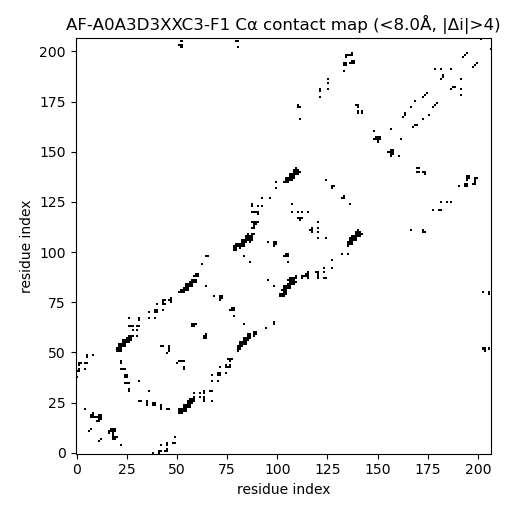 A N 1
ATOM 685 C CA . ASP A 1 89 ? 10.560 0.306 -2.766 1.00 97.00 89 ASP A CA 1
ATOM 686 C C . ASP A 1 89 ? 11.648 -0.698 -2.331 1.00 97.00 89 ASP A C 1
ATOM 688 O O . ASP A 1 89 ? 12.805 -0.315 -2.167 1.00 97.00 89 ASP A O 1
ATOM 692 N N . THR A 1 90 ? 11.307 -1.983 -2.200 1.00 97.56 90 THR A N 1
ATOM 693 C CA . THR A 1 90 ? 12.245 -3.101 -2.038 1.00 97.56 90 THR A CA 1
ATOM 694 C C . THR A 1 90 ? 11.928 -4.226 -3.027 1.00 97.56 90 THR A C 1
ATOM 696 O O . THR A 1 90 ? 10.822 -4.309 -3.558 1.00 97.56 90 THR A O 1
ATOM 699 N N . THR A 1 91 ? 12.900 -5.110 -3.249 1.00 98.12 91 THR A N 1
ATOM 700 C CA . THR A 1 91 ? 12.731 -6.388 -3.968 1.00 98.12 91 THR A CA 1
ATOM 701 C C . THR A 1 91 ? 12.867 -7.598 -3.035 1.00 98.12 91 THR A C 1
ATOM 703 O O . THR A 1 91 ? 12.906 -8.738 -3.493 1.00 98.12 91 THR A O 1
ATOM 706 N N . ASP A 1 92 ? 12.929 -7.369 -1.718 1.00 98.44 92 ASP A N 1
ATOM 707 C CA . ASP A 1 92 ? 13.006 -8.424 -0.706 1.00 98.44 92 ASP A CA 1
ATOM 708 C C . ASP A 1 92 ? 11.682 -9.203 -0.617 1.00 98.44 92 ASP A C 1
ATOM 710 O O . ASP A 1 92 ? 10.759 -8.851 0.121 1.00 98.44 92 ASP A O 1
ATOM 714 N N . ILE A 1 93 ? 11.598 -10.292 -1.381 1.00 98.56 93 ILE A N 1
ATOM 715 C CA . ILE A 1 93 ? 10.440 -11.190 -1.405 1.00 98.56 93 ILE A CA 1
ATOM 716 C C . ILE A 1 93 ? 10.162 -11.807 -0.030 1.00 98.56 93 ILE A C 1
ATOM 718 O O . ILE A 1 93 ? 8.997 -12.020 0.299 1.00 98.56 93 ILE A O 1
ATOM 722 N N . GLU A 1 94 ? 11.177 -12.085 0.792 1.00 98.50 94 GLU A N 1
ATOM 723 C CA . GLU A 1 94 ? 10.956 -12.690 2.109 1.00 98.50 94 GLU A CA 1
ATOM 724 C C . GLU A 1 94 ? 10.266 -11.716 3.060 1.00 98.50 94 GLU A C 1
ATOM 726 O O . GLU A 1 94 ? 9.329 -12.098 3.764 1.00 98.50 94 GLU A O 1
ATOM 731 N N . TYR A 1 95 ? 10.676 -10.449 3.050 1.00 98.81 95 TYR A N 1
ATOM 732 C CA . TYR A 1 95 ? 10.023 -9.396 3.822 1.00 98.81 95 TYR A CA 1
ATOM 733 C C . TYR A 1 95 ? 8.594 -9.125 3.341 1.00 98.81 95 TYR A C 1
ATOM 735 O O . TYR A 1 95 ? 7.672 -9.044 4.157 1.00 98.81 95 TYR A O 1
ATOM 743 N N . LEU A 1 96 ? 8.392 -9.031 2.026 1.00 98.88 96 LEU A N 1
ATOM 744 C CA . LEU A 1 96 ? 7.072 -8.790 1.438 1.00 98.88 96 LEU A CA 1
ATOM 745 C C . LEU A 1 96 ? 6.108 -9.941 1.728 1.00 98.88 96 LEU A C 1
ATOM 747 O O . LEU A 1 96 ? 4.980 -9.709 2.167 1.00 98.88 96 LEU A O 1
ATOM 751 N N . ARG A 1 97 ? 6.577 -11.182 1.571 1.00 98.75 97 ARG A N 1
ATOM 752 C CA . ARG A 1 97 ? 5.836 -12.383 1.956 1.00 98.75 97 ARG A CA 1
ATOM 753 C C . ARG A 1 97 ? 5.529 -12.394 3.445 1.00 98.75 97 ARG A C 1
ATOM 755 O O . ARG A 1 97 ? 4.400 -12.673 3.820 1.00 98.75 97 ARG A O 1
ATOM 762 N N . TRP A 1 98 ? 6.488 -12.022 4.293 1.00 98.81 98 TRP A N 1
ATOM 763 C CA . TRP A 1 98 ? 6.246 -11.948 5.729 1.00 98.81 98 TRP A CA 1
ATOM 764 C C . TRP A 1 98 ? 5.087 -10.998 6.059 1.00 98.81 98 TRP A C 1
ATOM 766 O O . TRP A 1 98 ? 4.247 -11.371 6.871 1.00 98.81 98 TRP A O 1
ATOM 776 N N . ILE A 1 99 ? 4.993 -9.823 5.420 1.00 98.94 99 ILE A N 1
ATOM 777 C CA . ILE A 1 99 ? 3.860 -8.893 5.602 1.00 98.94 99 ILE A CA 1
ATOM 778 C C . ILE A 1 99 ? 2.536 -9.544 5.173 1.00 98.94 99 ILE A C 1
ATOM 780 O O . ILE A 1 99 ? 1.560 -9.492 5.925 1.00 98.94 99 ILE A O 1
ATOM 784 N N . LEU A 1 100 ? 2.512 -10.165 3.991 1.00 98.81 100 LEU A N 1
ATOM 785 C CA . LEU A 1 100 ? 1.338 -10.854 3.442 1.00 98.81 100 LEU A CA 1
ATOM 786 C C . LEU A 1 100 ? 0.866 -11.994 4.356 1.00 98.81 100 LEU A C 1
ATOM 788 O O . LEU A 1 100 ? -0.326 -12.107 4.634 1.00 98.81 100 LEU A O 1
ATOM 792 N N . ASP A 1 101 ? 1.802 -12.768 4.907 1.00 98.62 101 ASP A N 1
ATOM 793 C CA . ASP A 1 101 ? 1.544 -13.860 5.851 1.00 98.62 101 ASP A CA 1
ATOM 794 C C . ASP A 1 101 ? 0.922 -13.364 7.170 1.00 98.62 101 ASP A C 1
ATOM 796 O O . ASP A 1 101 ? 0.319 -14.144 7.907 1.00 98.62 101 ASP A O 1
ATOM 800 N N . GLN A 1 102 ? 1.033 -12.066 7.492 1.00 98.62 102 GLN A N 1
ATOM 801 C CA . GLN A 1 102 ? 0.338 -11.489 8.648 1.00 98.62 102 GLN A CA 1
ATOM 802 C C . GLN A 1 102 ? -1.139 -11.166 8.348 1.00 98.62 102 GLN A C 1
ATOM 804 O O . GLN A 1 102 ? -1.873 -10.826 9.275 1.00 98.62 102 GLN A O 1
ATOM 809 N N . GLY A 1 103 ? -1.568 -11.264 7.084 1.00 98.00 103 GLY A N 1
ATOM 810 C CA . GLY A 1 103 ? -2.914 -10.950 6.595 1.00 98.00 103 GLY A CA 1
ATOM 811 C C . GLY A 1 103 ? -3.024 -9.610 5.860 1.00 98.00 103 GLY A C 1
ATOM 812 O O . GLY A 1 103 ? -4.048 -9.354 5.225 1.00 98.00 103 GLY A O 1
ATOM 813 N N . CYS A 1 104 ? -1.986 -8.772 5.915 1.00 98.75 104 CYS A N 1
ATOM 814 C CA . CYS A 1 104 ? -1.987 -7.434 5.328 1.00 98.75 104 CYS A CA 1
ATOM 815 C C . CYS A 1 104 ? -2.019 -7.460 3.791 1.00 98.75 104 CYS A C 1
ATOM 817 O O . CYS A 1 104 ? -1.526 -8.383 3.145 1.00 98.75 104 CYS A O 1
ATOM 819 N N . TYR A 1 105 ? -2.519 -6.376 3.203 1.00 98.88 105 TYR A N 1
ATOM 820 C CA . TYR A 1 105 ? -2.312 -6.044 1.795 1.00 98.88 105 TYR A CA 1
ATOM 821 C C . TYR A 1 105 ? -0.962 -5.337 1.597 1.00 98.88 105 TYR A C 1
ATOM 823 O O . TYR A 1 105 ? -0.480 -4.632 2.490 1.00 98.88 105 TYR A O 1
ATOM 831 N N . LEU A 1 106 ? -0.393 -5.447 0.395 1.00 98.88 106 LEU A N 1
ATOM 832 C CA . LEU A 1 106 ? 0.758 -4.651 -0.035 1.00 98.88 106 LEU A CA 1
ATOM 833 C C . LEU A 1 106 ? 0.318 -3.523 -0.967 1.00 98.88 106 LEU A C 1
ATOM 835 O O . LEU A 1 106 ? -0.258 -3.765 -2.029 1.00 98.88 106 LEU A O 1
ATOM 839 N N . GLY A 1 107 ? 0.650 -2.290 -0.596 1.00 98.50 107 GLY A N 1
ATOM 840 C CA . GLY A 1 107 ? 0.679 -1.159 -1.512 1.00 98.50 107 GLY A CA 1
ATOM 841 C C . GLY A 1 107 ? 1.945 -1.225 -2.361 1.00 98.50 107 GLY A C 1
ATOM 842 O O . GLY A 1 107 ? 3.049 -0.960 -1.883 1.00 98.50 107 GLY A O 1
ATOM 843 N N . LEU A 1 108 ? 1.791 -1.606 -3.629 1.00 98.19 108 LEU A N 1
ATOM 844 C CA . LEU A 1 108 ? 2.855 -1.563 -4.640 1.00 98.19 108 LEU A CA 1
ATOM 845 C C . LEU A 1 108 ? 2.740 -0.236 -5.391 1.00 98.19 108 LEU A C 1
ATOM 847 O O . LEU A 1 108 ? 2.467 -0.180 -6.589 1.00 98.19 108 LEU A O 1
ATOM 851 N N . ASP A 1 109 ? 2.833 0.841 -4.622 1.00 96.19 109 ASP A N 1
ATOM 852 C CA . ASP A 1 109 ? 2.210 2.116 -4.946 1.00 96.19 109 ASP A CA 1
ATOM 853 C C . ASP A 1 109 ? 3.168 3.195 -5.430 1.00 96.19 109 ASP A C 1
ATOM 855 O O . ASP A 1 109 ? 2.700 4.278 -5.712 1.00 96.19 109 ASP A O 1
ATOM 859 N N . ARG A 1 110 ? 4.466 2.932 -5.593 1.00 94.75 110 ARG A N 1
ATOM 860 C CA . ARG A 1 110 ? 5.414 3.921 -6.135 1.00 94.75 110 ARG A CA 1
ATOM 861 C C . ARG A 1 110 ? 5.922 3.544 -7.522 1.00 94.75 110 ARG A C 1
ATOM 863 O O . ARG A 1 110 ? 7.081 3.177 -7.674 1.00 94.75 110 ARG A O 1
ATOM 870 N N . TYR A 1 111 ? 5.069 3.598 -8.541 1.00 94.94 111 TYR A N 1
ATOM 871 C CA . TYR A 1 111 ? 5.506 3.540 -9.947 1.00 94.94 111 TYR A CA 1
ATOM 872 C C . TYR A 1 111 ? 5.734 4.951 -10.524 1.00 94.94 111 TYR A C 1
ATOM 874 O O . TYR A 1 111 ? 4.921 5.835 -10.250 1.00 94.94 111 TYR A O 1
ATOM 882 N N . PRO A 1 112 ? 6.780 5.191 -11.347 1.00 93.00 112 PRO A N 1
ATOM 883 C CA . PRO A 1 112 ? 7.809 4.252 -11.828 1.00 93.00 112 PRO A CA 1
ATOM 884 C C . PRO A 1 112 ? 8.839 3.827 -10.771 1.00 93.00 112 PRO A C 1
ATOM 886 O O . PRO A 1 112 ? 9.460 2.780 -10.913 1.00 93.00 112 PRO A O 1
ATOM 889 N N . GLY A 1 113 ? 8.996 4.598 -9.695 1.00 85.38 113 GLY A N 1
ATOM 890 C CA . GLY A 1 113 ? 9.893 4.265 -8.588 1.00 85.38 113 GLY A CA 1
ATOM 891 C C . GLY A 1 113 ? 10.890 5.355 -8.234 1.00 85.38 113 GLY A C 1
ATOM 892 O O . GLY A 1 113 ? 11.077 6.316 -8.973 1.00 85.38 113 GLY A O 1
ATOM 893 N N . ARG A 1 114 ? 11.528 5.192 -7.068 1.00 79.00 114 ARG A N 1
ATOM 894 C CA . ARG A 1 114 ? 12.634 6.048 -6.596 1.00 79.00 114 ARG A CA 1
ATOM 895 C C . ARG A 1 114 ? 13.918 5.257 -6.337 1.00 79.00 114 ARG A C 1
ATOM 897 O O . ARG A 1 114 ? 14.977 5.653 -6.799 1.00 79.00 114 ARG A O 1
ATOM 904 N N . LEU A 1 115 ? 13.816 4.147 -5.598 1.00 83.69 115 LEU A N 1
ATOM 905 C CA . LEU A 1 115 ? 14.962 3.336 -5.141 1.00 83.69 115 LEU A CA 1
ATOM 906 C C . LEU A 1 115 ? 15.167 2.036 -5.930 1.00 83.69 115 LEU A C 1
ATOM 908 O O . LEU A 1 115 ? 16.243 1.449 -5.911 1.00 83.69 115 LEU A O 1
ATOM 912 N N . VAL A 1 116 ? 14.114 1.578 -6.599 1.00 93.31 116 VAL A N 1
ATOM 913 C CA . VAL A 1 116 ? 14.049 0.302 -7.324 1.00 93.31 116 VAL A CA 1
ATOM 914 C C . VAL A 1 116 ? 13.532 0.623 -8.713 1.00 93.31 116 VAL A C 1
ATOM 916 O O . VAL A 1 116 ? 12.611 1.440 -8.822 1.00 93.31 116 VAL A O 1
ATOM 919 N N . SER A 1 117 ? 14.123 0.017 -9.744 1.00 95.31 117 SER A N 1
ATOM 920 C CA . SER A 1 117 ? 13.731 0.283 -11.129 1.00 95.31 117 SER A CA 1
ATOM 921 C C . SER A 1 117 ? 12.288 -0.166 -11.398 1.00 95.31 117 SER A C 1
ATOM 923 O O . SER A 1 117 ? 11.796 -1.075 -10.716 1.00 95.31 117 SER A O 1
ATOM 925 N N . PRO A 1 118 ? 11.603 0.432 -12.385 1.00 95.12 118 PRO A N 1
ATOM 926 C CA . PRO A 1 118 ? 10.252 0.018 -12.753 1.00 95.12 118 PRO A CA 1
ATOM 927 C C . PRO A 1 118 ? 10.159 -1.474 -13.089 1.00 95.12 118 PRO A C 1
ATOM 929 O O . PRO A 1 118 ? 9.257 -2.159 -12.613 1.00 95.12 118 PRO A O 1
ATOM 932 N N . GLU A 1 119 ? 11.137 -2.003 -13.825 1.00 96.81 119 GLU A N 1
ATOM 933 C CA . GLU A 1 119 ? 11.176 -3.402 -14.258 1.00 96.81 119 GLU A CA 1
ATOM 934 C C . GLU A 1 119 ? 11.313 -4.340 -13.055 1.00 96.81 119 GLU A C 1
ATOM 936 O O . GLU A 1 119 ? 10.599 -5.337 -12.950 1.00 96.81 119 GLU A O 1
ATOM 941 N N . ALA A 1 120 ? 12.186 -3.999 -12.102 1.00 98.06 120 ALA A N 1
ATOM 942 C CA . ALA A 1 120 ? 12.372 -4.782 -10.886 1.00 98.06 120 ALA A CA 1
ATOM 943 C C . ALA A 1 120 ? 11.121 -4.765 -9.988 1.00 98.06 120 ALA A C 1
ATOM 945 O O . ALA A 1 120 ? 10.791 -5.787 -9.381 1.00 98.06 120 ALA A O 1
ATOM 946 N N . ARG A 1 121 ? 10.380 -3.648 -9.936 1.00 97.88 121 ARG A N 1
ATOM 947 C CA . ARG A 1 121 ? 9.085 -3.562 -9.231 1.00 97.88 121 ARG A CA 1
ATOM 948 C C . ARG A 1 121 ? 8.049 -4.482 -9.862 1.00 97.88 121 ARG A C 1
ATOM 950 O O . ARG A 1 121 ? 7.409 -5.255 -9.146 1.00 97.88 121 ARG A O 1
ATOM 957 N N . THR A 1 122 ? 7.926 -4.440 -11.187 1.00 98.44 122 THR A N 1
ATOM 958 C CA . THR A 1 122 ? 6.992 -5.288 -11.933 1.00 98.44 122 THR A CA 1
ATOM 959 C C . THR A 1 122 ? 7.356 -6.767 -11.791 1.00 98.44 122 THR A C 1
ATOM 961 O O . THR A 1 122 ? 6.487 -7.583 -11.487 1.00 98.44 122 THR A O 1
ATOM 964 N N . ALA A 1 123 ? 8.641 -7.120 -11.891 1.00 98.62 123 ALA A N 1
ATOM 965 C CA . ALA A 1 123 ? 9.122 -8.489 -11.691 1.00 98.62 123 ALA A CA 1
ATOM 966 C C . ALA A 1 123 ? 8.889 -8.999 -10.254 1.00 98.62 123 ALA A C 1
ATOM 968 O O . ALA A 1 123 ? 8.510 -10.155 -10.049 1.00 98.62 123 ALA A O 1
ATOM 969 N N . THR A 1 124 ? 9.052 -8.133 -9.249 1.00 98.75 124 THR A N 1
ATOM 970 C CA . THR A 1 124 ? 8.745 -8.450 -7.841 1.00 98.75 124 THR A CA 1
ATOM 971 C C . THR A 1 124 ? 7.251 -8.715 -7.662 1.00 98.75 124 THR A C 1
ATOM 973 O O . THR A 1 124 ? 6.863 -9.732 -7.088 1.00 98.75 124 THR A O 1
ATOM 976 N N . MET A 1 125 ? 6.397 -7.849 -8.218 1.00 98.75 125 MET A N 1
ATOM 977 C CA . MET A 1 125 ? 4.945 -8.043 -8.220 1.00 98.75 125 MET A CA 1
ATOM 978 C C . MET A 1 125 ? 4.552 -9.359 -8.899 1.00 98.75 125 MET A C 1
ATOM 980 O O . MET A 1 125 ? 3.762 -10.118 -8.340 1.00 98.75 125 MET A O 1
ATOM 984 N N . LYS A 1 126 ? 5.139 -9.668 -10.061 1.00 98.75 126 LYS A N 1
ATOM 985 C CA . LYS A 1 126 ? 4.923 -10.938 -10.761 1.00 98.75 126 LYS A CA 1
ATOM 986 C C . LYS A 1 126 ? 5.316 -12.137 -9.903 1.00 98.75 126 LYS A C 1
ATOM 988 O O . LYS A 1 126 ? 4.541 -13.078 -9.779 1.00 98.75 126 LYS A O 1
ATOM 993 N N . THR A 1 127 ? 6.473 -12.077 -9.253 1.00 98.88 127 THR A N 1
ATOM 994 C CA . THR A 1 127 ? 6.939 -13.148 -8.364 1.00 98.88 127 THR A CA 1
ATOM 995 C C . THR A 1 127 ? 5.936 -13.418 -7.238 1.00 98.88 127 THR A C 1
ATOM 997 O O . THR A 1 127 ? 5.630 -14.571 -6.947 1.00 98.88 127 THR A O 1
ATOM 1000 N N . LEU A 1 128 ? 5.367 -12.373 -6.630 1.00 98.88 128 LEU A N 1
ATOM 1001 C CA . LEU A 1 128 ? 4.338 -12.519 -5.593 1.00 98.88 128 LEU A CA 1
ATOM 1002 C C . LEU A 1 128 ? 3.018 -13.081 -6.145 1.00 98.88 128 LEU A C 1
ATOM 1004 O O . LEU A 1 128 ? 2.375 -13.894 -5.481 1.00 98.88 128 LEU A O 1
ATOM 1008 N N . ILE A 1 129 ? 2.627 -12.687 -7.362 1.00 98.81 129 ILE A N 1
ATOM 1009 C CA . ILE A 1 129 ? 1.468 -13.261 -8.064 1.00 98.81 129 ILE A CA 1
ATOM 1010 C C . ILE A 1 129 ? 1.662 -14.767 -8.268 1.00 98.81 129 ILE A C 1
ATOM 1012 O O . ILE A 1 129 ? 0.774 -15.541 -7.913 1.00 98.81 129 ILE A O 1
ATOM 1016 N N . ASP A 1 130 ? 2.824 -15.187 -8.772 1.00 98.75 130 ASP A N 1
ATOM 1017 C CA . ASP A 1 130 ? 3.142 -16.598 -9.036 1.00 98.75 130 ASP A CA 1
ATOM 1018 C C . ASP A 1 130 ? 3.166 -17.450 -7.764 1.00 98.75 130 ASP A C 1
ATOM 1020 O O . ASP A 1 130 ? 2.858 -18.639 -7.797 1.00 98.75 130 ASP A O 1
ATOM 1024 N N . GLN A 1 131 ? 3.497 -16.834 -6.629 1.00 98.50 131 GLN A N 1
ATOM 1025 C CA . GLN A 1 131 ? 3.457 -17.470 -5.313 1.00 98.50 131 GLN A CA 1
ATOM 1026 C C . GLN A 1 131 ? 2.048 -17.520 -4.696 1.00 98.50 131 GLN A C 1
ATOM 1028 O O . GLN A 1 131 ? 1.891 -18.017 -3.583 1.00 98.50 131 GLN A O 1
ATOM 1033 N N . GLY A 1 132 ? 1.022 -17.032 -5.400 1.00 98.38 132 GLY A N 1
ATOM 1034 C CA . GLY A 1 132 ? -0.374 -17.097 -4.963 1.00 98.38 132 GLY A CA 1
ATOM 1035 C C . GLY A 1 132 ? -0.845 -15.909 -4.121 1.00 98.38 132 GLY A C 1
ATOM 1036 O O . GLY A 1 132 ? -1.966 -15.935 -3.621 1.00 98.38 132 GLY A O 1
ATOM 1037 N N . TYR A 1 133 ? -0.049 -14.842 -3.992 1.00 98.62 133 TYR A N 1
ATOM 1038 C CA . TYR A 1 133 ? -0.418 -13.657 -3.201 1.00 98.62 133 TYR A CA 1
ATOM 1039 C C . TYR A 1 133 ? -1.197 -12.594 -3.985 1.00 98.62 133 TYR A C 1
ATOM 1041 O O . TYR A 1 133 ? -1.480 -11.524 -3.445 1.00 98.62 133 TYR A O 1
ATOM 1049 N N . GLY A 1 134 ? -1.558 -12.866 -5.244 1.00 98.31 134 GLY A N 1
ATOM 1050 C CA . GLY A 1 134 ? -2.169 -11.891 -6.155 1.00 98.31 134 GLY A CA 1
ATOM 1051 C C . GLY A 1 134 ? -3.389 -11.157 -5.587 1.00 98.31 134 GLY A C 1
ATOM 1052 O O . GLY A 1 134 ? -3.572 -9.983 -5.885 1.00 98.31 134 GLY A O 1
ATOM 1053 N N . ASP A 1 135 ? -4.162 -11.795 -4.706 1.00 98.12 135 ASP A N 1
ATOM 1054 C CA . ASP A 1 135 ? -5.380 -11.242 -4.095 1.00 98.12 135 ASP A CA 1
ATOM 1055 C C . ASP A 1 135 ? -5.141 -10.176 -3.007 1.00 98.12 135 ASP A C 1
ATOM 1057 O O . ASP A 1 135 ? -6.088 -9.561 -2.511 1.00 98.12 135 ASP A O 1
ATOM 1061 N N . LYS A 1 136 ? -3.881 -9.939 -2.627 1.00 98.38 136 LYS A N 1
ATOM 1062 C CA . LYS A 1 136 ? -3.487 -8.969 -1.591 1.00 98.38 136 LYS A CA 1
ATOM 1063 C C . LYS A 1 136 ? -2.560 -7.867 -2.113 1.00 98.38 136 LYS A C 1
ATOM 1065 O O . LYS A 1 136 ? -1.996 -7.108 -1.325 1.00 98.38 136 LYS A O 1
ATOM 1070 N N . LEU A 1 137 ? -2.404 -7.749 -3.431 1.00 98.81 137 LEU A N 1
ATOM 1071 C CA . LEU A 1 137 ? -1.535 -6.751 -4.060 1.00 98.81 137 LEU A CA 1
ATOM 1072 C C . LEU A 1 137 ? -2.358 -5.578 -4.599 1.00 98.81 137 LEU A C 1
ATOM 1074 O O . LEU A 1 137 ? -3.292 -5.772 -5.372 1.00 98.81 137 LEU A O 1
ATOM 1078 N N . CYS A 1 138 ? -1.985 -4.357 -4.227 1.00 98.50 138 CYS A N 1
ATOM 1079 C CA . CYS A 1 138 ? -2.672 -3.130 -4.626 1.00 98.50 138 CYS A CA 1
ATOM 1080 C C . CYS A 1 138 ? -1.674 -2.158 -5.280 1.00 98.50 138 CYS A C 1
ATOM 1082 O O . CYS A 1 138 ? -1.054 -1.356 -4.572 1.00 98.50 138 CYS A O 1
ATOM 1084 N N . PRO A 1 139 ? -1.479 -2.222 -6.610 1.00 98.31 139 PRO A N 1
ATOM 1085 C CA . PRO A 1 139 ? -0.574 -1.324 -7.321 1.00 98.31 139 PRO A CA 1
ATOM 1086 C C . PRO A 1 139 ? -1.138 0.097 -7.450 1.00 98.31 139 PRO A C 1
ATOM 1088 O O . PRO A 1 139 ? -2.343 0.283 -7.605 1.00 98.31 139 PRO A O 1
ATOM 1091 N N . SER A 1 140 ? -0.265 1.104 -7.399 1.00 96.88 140 SER A N 1
ATOM 1092 C CA . SER A 1 140 ? -0.608 2.527 -7.578 1.00 96.88 140 SER A CA 1
ATOM 1093 C C . SER A 1 140 ? 0.647 3.354 -7.909 1.00 96.88 140 SER A C 1
ATOM 1095 O O . SER A 1 140 ? 1.719 2.793 -8.142 1.00 96.88 140 SER A O 1
ATOM 1097 N N . HIS A 1 141 ? 0.529 4.681 -7.953 1.00 94.38 141 HIS A N 1
ATOM 1098 C CA . HIS A 1 141 ? 1.606 5.582 -8.387 1.00 94.38 141 HIS A CA 1
ATOM 1099 C C . HIS A 1 141 ? 2.188 6.475 -7.289 1.00 94.38 141 HIS A C 1
ATOM 1101 O O . HIS A 1 141 ? 3.286 6.989 -7.482 1.00 94.38 141 HIS A O 1
ATOM 1107 N N . ASP A 1 142 ? 1.459 6.696 -6.183 1.00 92.19 142 ASP A N 1
ATOM 1108 C CA . ASP A 1 142 ? 1.829 7.676 -5.139 1.00 92.19 142 ASP A CA 1
ATOM 1109 C C . ASP A 1 142 ? 2.169 9.033 -5.786 1.00 92.19 142 ASP A C 1
ATOM 1111 O O . ASP A 1 142 ? 3.118 9.740 -5.443 1.00 92.19 142 ASP A O 1
ATOM 1115 N N . CYS A 1 143 ? 1.402 9.336 -6.837 1.00 84.69 143 CYS A N 1
ATOM 1116 C CA . CYS A 1 143 ? 1.564 10.502 -7.677 1.00 84.69 143 CYS A CA 1
ATOM 1117 C C . CYS A 1 143 ? 0.709 11.632 -7.104 1.00 84.69 143 CYS A C 1
ATOM 1119 O O . CYS A 1 143 ? -0.427 11.428 -6.672 1.00 84.69 143 CYS A O 1
ATOM 1121 N N . ILE A 1 144 ? 1.287 12.827 -7.079 1.00 79.69 144 ILE A N 1
ATOM 1122 C CA . ILE A 1 144 ? 0.668 14.029 -6.533 1.00 79.69 144 ILE A CA 1
ATOM 1123 C C . ILE A 1 144 ? 0.092 14.873 -7.671 1.00 79.69 144 ILE A C 1
ATOM 1125 O O . ILE A 1 144 ? 0.767 15.146 -8.659 1.00 79.69 144 ILE A O 1
ATOM 1129 N N . CYS A 1 145 ? -1.163 15.315 -7.547 1.00 68.00 145 CYS A N 1
ATOM 1130 C CA . CYS A 1 145 ? -1.780 16.220 -8.530 1.00 68.00 145 CYS A CA 1
ATOM 1131 C C . CYS A 1 145 ? -1.246 17.653 -8.422 1.00 68.00 145 CYS A C 1
ATOM 1133 O O . CYS A 1 145 ? -1.296 18.408 -9.387 1.00 68.00 145 CYS A O 1
ATOM 1135 N N . LEU A 1 146 ? -0.803 18.045 -7.226 1.00 69.12 146 LEU A N 1
ATOM 1136 C CA . LEU A 1 146 ? -0.329 19.384 -6.907 1.00 69.12 146 LEU A CA 1
ATOM 1137 C C . LEU A 1 146 ? 0.877 19.260 -5.982 1.00 69.12 146 LEU A C 1
ATOM 1139 O O . LEU A 1 146 ? 0.803 18.595 -4.948 1.00 69.12 146 LEU A O 1
ATOM 1143 N N . HIS A 1 147 ? 1.968 19.927 -6.347 1.00 70.12 147 HIS A N 1
ATOM 1144 C CA . HIS A 1 147 ? 3.171 20.021 -5.532 1.00 70.12 147 HIS A CA 1
ATOM 1145 C C . HIS A 1 147 ? 3.503 21.485 -5.274 1.00 70.12 147 HIS A C 1
ATOM 1147 O O . HIS A 1 147 ? 3.522 22.292 -6.201 1.00 70.12 147 HIS A O 1
ATOM 1153 N N . ILE A 1 148 ? 3.796 21.834 -4.023 1.00 70.31 148 ILE A N 1
ATOM 1154 C CA . ILE A 1 148 ? 4.320 23.163 -3.703 1.00 70.31 148 ILE A CA 1
ATOM 1155 C C . ILE A 1 148 ? 5.828 23.124 -3.951 1.00 70.31 148 ILE A C 1
ATOM 1157 O O . ILE A 1 148 ? 6.586 22.555 -3.161 1.00 70.31 148 ILE A O 1
ATOM 1161 N N . HIS A 1 149 ? 6.262 23.699 -5.072 1.00 70.06 149 HIS A N 1
ATOM 1162 C CA . HIS A 1 149 ? 7.680 23.803 -5.398 1.00 70.06 149 HIS A CA 1
ATOM 1163 C C . HIS A 1 149 ? 8.379 24.731 -4.404 1.00 70.06 149 HIS A C 1
ATOM 1165 O O . HIS A 1 149 ? 7.937 25.853 -4.157 1.00 70.06 149 HIS A O 1
ATOM 1171 N N . LYS A 1 150 ? 9.497 24.266 -3.839 1.00 70.06 150 LYS A N 1
ATOM 1172 C CA . LYS A 1 150 ? 10.437 25.154 -3.156 1.00 70.06 150 LYS A CA 1
ATOM 1173 C C . LYS A 1 150 ? 11.286 25.822 -4.227 1.00 70.06 150 LYS A C 1
ATOM 1175 O O . LYS A 1 150 ? 12.309 25.274 -4.631 1.00 70.06 150 LYS A O 1
ATOM 1180 N N . GLU A 1 151 ? 10.814 26.958 -4.729 1.00 75.94 151 GLU A N 1
ATOM 1181 C CA . GLU A 1 151 ? 11.606 27.790 -5.632 1.00 75.94 151 GLU A CA 1
ATOM 1182 C C . GLU A 1 151 ? 12.935 28.156 -4.967 1.00 75.94 151 GLU A C 1
ATOM 1184 O O . GLU A 1 151 ? 13.014 28.437 -3.765 1.00 75.94 151 GLU A O 1
ATOM 1189 N N . ARG A 1 152 ? 14.003 28.128 -5.759 1.00 80.06 152 ARG A N 1
ATOM 1190 C CA . ARG A 1 152 ? 15.286 28.692 -5.359 1.00 80.06 152 ARG A CA 1
ATOM 1191 C C . ARG A 1 152 ? 15.157 30.220 -5.268 1.00 80.06 152 ARG A C 1
ATOM 1193 O O . ARG A 1 152 ? 14.256 30.792 -5.878 1.00 80.06 152 ARG A O 1
ATOM 1200 N N . PRO A 1 153 ? 16.074 30.915 -4.569 1.00 87.75 153 PRO A N 1
ATOM 1201 C CA . PRO A 1 153 ? 16.057 32.379 -4.497 1.00 87.75 153 PRO A CA 1
ATOM 1202 C C . PRO A 1 153 ? 16.073 33.098 -5.860 1.00 87.75 153 PRO A C 1
ATOM 1204 O O . PRO A 1 153 ? 15.705 34.265 -5.930 1.00 87.75 153 PRO A O 1
ATOM 1207 N N . ASP A 1 154 ? 16.504 32.418 -6.927 1.00 89.88 154 ASP A N 1
ATOM 1208 C CA . ASP A 1 154 ? 16.532 32.916 -8.307 1.00 89.88 154 ASP A CA 1
ATOM 1209 C C . ASP A 1 154 ? 15.262 32.589 -9.125 1.00 89.88 154 ASP A C 1
ATOM 1211 O O . ASP A 1 154 ? 15.211 32.886 -10.318 1.00 89.88 154 ASP A O 1
ATOM 1215 N N . GLY A 1 155 ? 14.240 31.986 -8.504 1.00 83.50 155 GLY A N 1
ATOM 1216 C CA . GLY A 1 155 ? 12.976 31.604 -9.142 1.00 83.50 155 GLY A CA 1
ATOM 1217 C C . GLY A 1 155 ? 13.017 30.281 -9.915 1.00 83.50 155 GLY A C 1
ATOM 1218 O O . GLY A 1 155 ? 12.022 29.901 -10.527 1.00 83.50 155 GLY A O 1
ATOM 1219 N N . THR A 1 156 ? 14.141 29.555 -9.911 1.00 84.12 156 THR A N 1
ATOM 1220 C CA . THR A 1 156 ? 14.224 28.237 -10.560 1.00 84.12 156 THR A CA 1
ATOM 1221 C C . THR A 1 156 ? 13.679 27.124 -9.662 1.00 84.12 156 THR A C 1
ATOM 1223 O O . THR A 1 156 ? 13.757 27.182 -8.432 1.00 84.12 156 THR A O 1
ATOM 1226 N N . ILE A 1 157 ? 13.135 26.070 -10.273 1.00 78.44 157 ILE A N 1
ATOM 1227 C CA . ILE A 1 157 ? 12.668 24.875 -9.562 1.00 78.44 157 ILE A CA 1
ATOM 1228 C C . ILE A 1 157 ? 13.828 23.869 -9.496 1.00 78.44 157 ILE A C 1
ATOM 1230 O O . ILE A 1 157 ? 14.425 23.572 -10.533 1.00 78.44 157 ILE A O 1
ATOM 1234 N N . PRO A 1 158 ? 14.178 23.331 -8.312 1.00 78.94 158 PRO A N 1
ATOM 1235 C CA . PRO A 1 158 ? 15.158 22.256 -8.217 1.00 78.94 158 PRO A CA 1
ATOM 1236 C C . PRO A 1 158 ? 14.749 21.053 -9.075 1.00 78.94 158 PRO A C 1
ATOM 1238 O O . PRO A 1 158 ? 13.584 20.674 -9.094 1.00 78.94 158 PRO A O 1
ATOM 1241 N N . GLU A 1 159 ? 15.709 20.420 -9.747 1.00 77.06 159 GLU A N 1
ATOM 1242 C CA . GLU A 1 159 ? 15.454 19.293 -10.659 1.00 77.06 159 GLU A CA 1
ATOM 1243 C C . GLU A 1 159 ? 14.721 18.119 -9.985 1.00 77.06 159 GLU A C 1
ATOM 1245 O O . GLU A 1 159 ? 13.862 17.488 -10.590 1.00 77.06 159 GLU A O 1
ATOM 1250 N N . GLU A 1 160 ? 14.978 17.886 -8.699 1.00 72.81 160 GLU A N 1
ATOM 1251 C CA . GLU A 1 160 ? 14.274 16.905 -7.855 1.00 72.81 160 GLU A CA 1
ATOM 1252 C C . GLU A 1 160 ? 12.765 17.167 -7.696 1.00 72.81 160 GLU A C 1
ATOM 1254 O O . GLU A 1 160 ? 12.012 16.267 -7.325 1.00 72.81 160 GLU A O 1
ATOM 1259 N N . HIS A 1 161 ? 12.317 18.390 -7.983 1.00 71.81 161 HIS A N 1
ATOM 1260 C CA . HIS A 1 161 ? 10.915 18.786 -7.990 1.00 71.81 161 HIS A CA 1
ATOM 1261 C C . HIS A 1 161 ? 10.296 18.792 -9.397 1.00 71.81 161 HIS A C 1
ATOM 1263 O O . HIS A 1 161 ? 9.110 19.096 -9.528 1.00 71.81 161 HIS A O 1
ATOM 1269 N N . ASP A 1 162 ? 11.052 18.442 -10.442 1.00 73.25 162 ASP A N 1
ATOM 1270 C CA . ASP A 1 162 ? 10.534 18.253 -11.799 1.00 73.25 162 ASP A CA 1
ATOM 1271 C C . ASP A 1 162 ? 10.016 16.815 -11.985 1.00 73.25 162 ASP A C 1
ATOM 1273 O O . ASP A 1 162 ? 10.626 15.954 -12.624 1.00 73.25 162 ASP A O 1
ATOM 1277 N N . PHE A 1 163 ? 8.858 16.540 -11.382 1.00 73.06 163 PHE A N 1
ATOM 1278 C CA . PHE A 1 163 ? 8.216 15.221 -11.426 1.00 73.06 163 PHE A CA 1
ATOM 1279 C C . PHE A 1 163 ? 7.766 14.804 -12.835 1.00 73.06 163 PHE A C 1
ATOM 1281 O O . PHE A 1 163 ? 7.569 13.616 -13.091 1.00 73.06 163 PHE A O 1
ATOM 1288 N N . PHE A 1 164 ? 7.609 15.757 -13.760 1.00 74.12 164 PHE A N 1
ATOM 1289 C CA . PHE A 1 164 ? 7.291 15.453 -15.154 1.00 74.12 164 PHE A CA 1
ATOM 1290 C C . PHE A 1 164 ? 8.470 14.803 -15.869 1.00 74.12 164 PHE A C 1
ATOM 1292 O O . PHE A 1 164 ? 8.264 13.883 -16.659 1.00 74.12 164 PHE A O 1
ATOM 1299 N N . ARG A 1 165 ? 9.705 15.220 -15.563 1.00 75.50 165 ARG A N 1
ATOM 1300 C CA . ARG A 1 165 ? 10.902 14.592 -16.136 1.00 75.50 165 ARG A CA 1
ATOM 1301 C C . ARG A 1 165 ? 11.107 13.157 -15.666 1.00 75.50 165 ARG A C 1
ATOM 1303 O O . ARG A 1 165 ? 11.570 12.339 -16.454 1.00 75.50 165 ARG A O 1
ATOM 1310 N N . SER A 1 166 ? 10.774 12.841 -14.415 1.00 76.19 166 SER A N 1
ATOM 1311 C CA . SER A 1 166 ? 10.948 11.486 -13.871 1.00 76.19 166 SER A CA 1
ATOM 1312 C C . SER A 1 166 ? 9.803 10.530 -14.217 1.00 76.19 166 SER A C 1
ATOM 1314 O O . SER A 1 166 ? 10.014 9.319 -14.239 1.00 76.19 166 SER A O 1
ATOM 1316 N N . ASN A 1 167 ? 8.609 11.044 -14.525 1.00 86.50 167 ASN A N 1
ATOM 1317 C CA . ASN A 1 167 ? 7.467 10.243 -14.961 1.00 86.50 167 ASN A CA 1
ATOM 1318 C C . ASN A 1 167 ? 6.594 11.014 -15.966 1.00 86.50 167 ASN A C 1
ATOM 1320 O O . ASN A 1 167 ? 5.581 11.601 -15.596 1.00 86.50 167 ASN A O 1
ATOM 1324 N N . VAL A 1 168 ? 6.940 10.985 -17.254 1.00 87.00 168 VAL A N 1
ATOM 1325 C CA . VAL A 1 168 ? 6.176 11.703 -18.297 1.00 87.00 168 VAL A CA 1
ATOM 1326 C C . VAL A 1 168 ? 4.718 11.230 -18.378 1.00 87.00 168 VAL A C 1
ATOM 1328 O O . VAL A 1 168 ? 3.822 12.016 -18.681 1.00 87.00 168 VAL A O 1
ATOM 1331 N N . ASP A 1 169 ? 4.459 9.961 -18.064 1.00 91.44 169 ASP A N 1
ATOM 1332 C CA . ASP A 1 169 ? 3.126 9.366 -18.160 1.00 91.44 169 ASP A CA 1
ATOM 1333 C C . ASP A 1 169 ? 2.242 9.625 -16.935 1.00 91.44 169 ASP A C 1
ATOM 1335 O O . ASP A 1 169 ? 1.027 9.444 -17.018 1.00 91.44 169 ASP A O 1
ATOM 1339 N N . GLN A 1 170 ? 2.814 10.073 -15.812 1.00 89.75 170 GLN A N 1
ATOM 1340 C CA . GLN A 1 170 ? 2.090 10.383 -14.574 1.00 89.75 170 GLN A CA 1
ATOM 1341 C C . GLN A 1 170 ? 1.156 9.216 -14.180 1.00 89.75 170 GLN A C 1
ATOM 1343 O O . GLN A 1 170 ? 1.593 8.066 -14.068 1.00 89.75 170 GLN A O 1
ATOM 1348 N N . TYR A 1 171 ? -0.145 9.480 -14.029 1.00 91.94 171 TYR A N 1
ATOM 1349 C CA . TYR A 1 171 ? -1.177 8.483 -13.720 1.00 91.94 171 TYR A CA 1
ATOM 1350 C C . TYR A 1 171 ? -1.366 7.410 -14.803 1.00 91.94 171 TYR A C 1
ATOM 1352 O O . TYR A 1 171 ? -1.935 6.353 -14.535 1.00 91.94 171 TYR A O 1
ATOM 1360 N N . LEU A 1 172 ? -0.883 7.640 -16.026 1.00 94.94 172 LEU A N 1
ATOM 1361 C CA . LEU A 1 172 ? -0.979 6.676 -17.122 1.00 94.94 172 LEU A CA 1
ATOM 1362 C C . LEU A 1 172 ? 0.159 5.652 -17.114 1.00 94.94 172 LEU A C 1
ATOM 1364 O O . LEU A 1 172 ? 0.072 4.684 -17.865 1.00 94.94 172 LEU A O 1
ATOM 1368 N N . TYR A 1 173 ? 1.183 5.811 -16.265 1.00 95.88 173 TYR A N 1
ATOM 1369 C CA . TYR A 1 173 ? 2.373 4.953 -16.287 1.00 95.88 173 TYR A CA 1
ATOM 1370 C C . TYR A 1 173 ? 2.032 3.463 -16.147 1.00 95.88 173 TYR A C 1
ATOM 1372 O O . TYR A 1 173 ? 2.415 2.653 -16.986 1.00 95.88 173 TYR A O 1
ATOM 1380 N N . ILE A 1 174 ? 1.240 3.100 -15.131 1.00 97.44 174 ILE A N 1
ATOM 1381 C CA . ILE A 1 174 ? 0.800 1.710 -14.928 1.00 97.44 174 ILE A CA 1
ATOM 1382 C C . ILE A 1 174 ? 0.059 1.164 -16.151 1.00 97.44 174 ILE A C 1
ATOM 1384 O O . ILE A 1 174 ? 0.291 0.029 -16.552 1.00 97.44 174 ILE A O 1
ATOM 1388 N N . HIS A 1 175 ? -0.816 1.964 -16.760 1.00 97.50 175 HIS A N 1
ATOM 1389 C CA . HIS A 1 175 ? -1.595 1.521 -17.912 1.00 97.50 175 HIS A CA 1
ATOM 1390 C C . HIS A 1 175 ? -0.734 1.338 -19.168 1.00 97.50 175 HIS A C 1
ATOM 1392 O O . HIS A 1 175 ? -0.984 0.427 -19.950 1.00 97.50 175 HIS A O 1
ATOM 1398 N N . ARG A 1 176 ? 0.270 2.201 -19.360 1.00 97.75 176 ARG A N 1
ATOM 1399 C CA . ARG A 1 176 ? 1.136 2.218 -20.547 1.00 97.75 176 ARG A CA 1
ATOM 1400 C C . ARG A 1 176 ? 2.303 1.238 -20.478 1.00 97.75 176 ARG A C 1
ATOM 1402 O O . ARG A 1 176 ? 2.745 0.809 -21.535 1.00 97.75 176 ARG A O 1
ATOM 1409 N N . HIS A 1 177 ? 2.771 0.900 -19.276 1.00 97.44 177 HIS A N 1
ATOM 1410 C CA . HIS A 1 177 ? 3.991 0.104 -19.083 1.00 97.44 177 HIS A CA 1
ATOM 1411 C C . HIS A 1 177 ? 3.748 -1.121 -18.204 1.00 97.44 177 HIS A C 1
ATOM 1413 O O . HIS A 1 177 ? 3.867 -2.246 -18.665 1.00 97.44 177 HIS A O 1
ATOM 1419 N N . VAL A 1 178 ? 3.297 -0.926 -16.961 1.00 98.12 178 VAL A N 1
ATOM 1420 C CA . VAL A 1 178 ? 3.216 -2.022 -15.974 1.00 98.12 178 VAL A CA 1
ATOM 1421 C C . VAL A 1 178 ? 2.213 -3.109 -16.372 1.00 98.12 178 VAL A C 1
ATOM 1423 O O . VAL A 1 178 ? 2.496 -4.293 -16.211 1.00 98.12 178 VAL A O 1
ATOM 1426 N N . ILE A 1 179 ? 1.030 -2.735 -16.869 1.00 98.56 179 ILE A N 1
ATOM 1427 C CA . ILE A 1 179 ? 0.022 -3.707 -17.320 1.00 98.56 179 ILE A CA 1
ATOM 1428 C C . ILE A 1 179 ? 0.527 -4.501 -18.540 1.00 98.56 179 ILE A C 1
ATOM 1430 O O . ILE A 1 179 ? 0.483 -5.730 -18.469 1.00 98.56 179 ILE A O 1
ATOM 1434 N N . PRO A 1 180 ? 1.023 -3.862 -19.622 1.00 98.50 180 PRO A N 1
ATOM 1435 C CA . PRO A 1 180 ? 1.656 -4.579 -20.729 1.00 98.50 180 PRO A CA 1
ATOM 1436 C C . PRO A 1 180 ? 2.773 -5.531 -20.290 1.00 98.50 180 PRO A C 1
ATOM 1438 O O . PRO A 1 180 ? 2.739 -6.699 -20.672 1.00 98.50 180 PRO A O 1
ATOM 1441 N N . ASP A 1 181 ? 3.686 -5.075 -19.429 1.00 98.44 181 ASP A N 1
ATOM 1442 C CA . ASP A 1 181 ? 4.796 -5.892 -18.927 1.00 98.44 181 ASP A CA 1
ATOM 1443 C C . ASP A 1 181 ? 4.291 -7.133 -18.178 1.00 98.44 181 ASP A C 1
ATOM 1445 O O . ASP A 1 181 ? 4.775 -8.242 -18.393 1.00 98.44 181 ASP A O 1
ATOM 1449 N N . LEU A 1 182 ? 3.281 -6.983 -17.312 1.00 98.62 182 LEU A N 1
ATOM 1450 C CA . LEU A 1 182 ? 2.674 -8.116 -16.610 1.00 98.62 182 LEU A CA 1
ATOM 1451 C C . LEU A 1 182 ? 2.072 -9.145 -17.578 1.00 98.62 182 LEU A C 1
ATOM 1453 O O . LEU A 1 182 ? 2.229 -10.350 -17.365 1.00 98.62 182 LEU A O 1
ATOM 1457 N N . VAL A 1 183 ? 1.377 -8.680 -18.619 1.00 98.50 183 VAL A N 1
ATOM 1458 C CA . VAL A 1 183 ? 0.773 -9.550 -19.639 1.00 98.50 183 VAL A CA 1
ATOM 1459 C C . VAL A 1 183 ? 1.858 -10.275 -20.434 1.00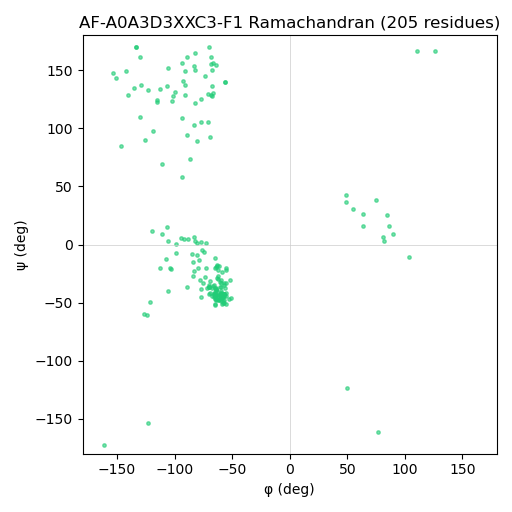 98.50 183 VAL A C 1
ATOM 1461 O O . VAL A 1 183 ? 1.756 -11.485 -20.634 1.00 98.50 183 VAL A O 1
ATOM 1464 N N . GLU A 1 184 ? 2.931 -9.581 -20.822 1.00 98.56 184 GLU A N 1
ATOM 1465 C CA . GLU A 1 184 ? 4.093 -10.188 -21.484 1.00 98.56 184 GLU A CA 1
ATOM 1466 C C . GLU A 1 184 ? 4.771 -11.243 -20.593 1.00 98.56 184 GLU A C 1
ATOM 1468 O O . GLU A 1 184 ? 5.152 -12.314 -21.065 1.00 98.56 184 GLU A O 1
ATOM 1473 N N . MET A 1 185 ? 4.821 -11.005 -19.278 1.00 98.50 185 MET A N 1
ATOM 1474 C CA . MET A 1 185 ? 5.292 -11.972 -18.278 1.00 98.50 185 MET A CA 1
ATOM 1475 C C . MET A 1 185 ? 4.312 -13.138 -18.026 1.00 98.50 185 MET A C 1
ATOM 1477 O O . MET A 1 185 ? 4.580 -13.998 -17.180 1.00 98.50 185 MET A O 1
ATOM 1481 N N . GLY A 1 186 ? 3.178 -13.193 -18.730 1.00 98.50 186 GLY A N 1
ATOM 1482 C CA . GLY A 1 186 ? 2.204 -14.283 -18.662 1.00 98.50 186 GLY A CA 1
ATOM 1483 C C . GLY A 1 186 ? 1.159 -14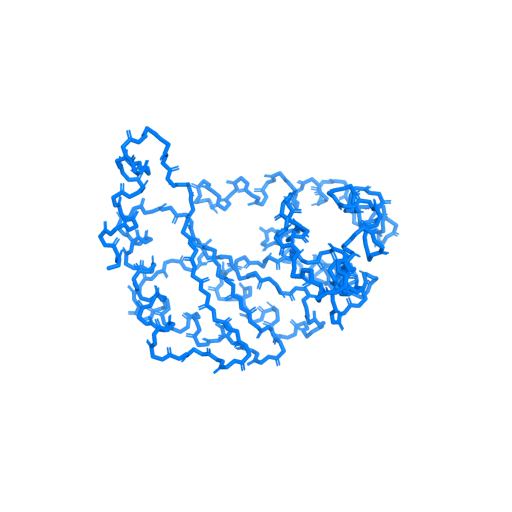.150 -17.551 1.00 98.50 186 GLY A C 1
ATOM 1484 O O . GLY A 1 186 ? 0.500 -15.138 -17.220 1.00 98.50 186 GLY A O 1
ATOM 1485 N N . VAL A 1 187 ? 0.987 -12.967 -16.952 1.00 98.62 187 VAL A N 1
ATOM 1486 C CA . VAL A 1 187 ? -0.138 -12.717 -16.038 1.00 98.62 187 VAL A CA 1
ATOM 1487 C C . VAL A 1 187 ? -1.434 -12.649 -16.836 1.00 98.62 187 VAL A C 1
ATOM 1489 O O . VAL A 1 187 ? -1.541 -11.912 -17.810 1.00 98.62 187 VAL A O 1
ATOM 1492 N N . SER A 1 188 ? -2.441 -13.408 -16.403 1.00 98.38 188 SER A N 1
ATOM 1493 C CA . SER A 1 188 ? -3.746 -13.418 -17.066 1.00 98.38 188 SER A CA 1
ATOM 1494 C C . SER A 1 188 ? -4.485 -12.084 -16.918 1.00 98.38 188 SER A C 1
ATOM 1496 O O . SER A 1 188 ? -4.397 -11.432 -15.875 1.00 98.38 188 SER A O 1
ATOM 1498 N N . ASP A 1 189 ? -5.320 -11.736 -17.898 1.00 98.19 189 ASP A N 1
ATOM 1499 C CA . ASP A 1 189 ? -6.203 -10.562 -17.824 1.00 98.19 189 ASP A CA 1
ATOM 1500 C C . ASP A 1 189 ? -7.113 -10.586 -16.587 1.00 98.19 189 ASP A C 1
ATOM 1502 O O . ASP A 1 189 ? -7.420 -9.544 -16.010 1.00 98.19 189 ASP A O 1
ATOM 1506 N N . ALA A 1 190 ? -7.529 -11.779 -16.145 1.00 98.31 190 ALA A N 1
ATOM 1507 C CA . ALA A 1 190 ? -8.322 -11.946 -14.931 1.00 98.31 190 ALA A CA 1
ATOM 1508 C C . ALA A 1 190 ? -7.527 -11.548 -13.679 1.00 98.31 190 ALA A C 1
ATOM 1510 O O . ALA A 1 190 ? -8.046 -10.850 -12.810 1.00 98.31 190 ALA A O 1
ATOM 1511 N N . THR A 1 191 ? -6.253 -11.934 -13.603 1.00 98.50 191 THR A N 1
ATOM 1512 C CA . THR A 1 191 ? -5.359 -11.523 -12.515 1.00 98.50 191 THR A CA 1
ATOM 1513 C C . THR A 1 191 ? -5.073 -10.025 -12.575 1.00 98.50 191 THR A C 1
ATOM 1515 O O . THR A 1 191 ? -5.169 -9.361 -11.548 1.00 98.50 191 THR A O 1
ATOM 1518 N N . VAL A 1 192 ? -4.797 -9.466 -13.760 1.00 98.50 192 VAL A N 1
ATOM 1519 C CA . VAL A 1 192 ? -4.626 -8.012 -13.935 1.00 98.50 192 VAL A CA 1
ATOM 1520 C C . VAL A 1 192 ? -5.876 -7.270 -13.465 1.00 98.50 192 VAL A C 1
ATOM 1522 O O . VAL A 1 192 ? -5.777 -6.333 -12.678 1.00 98.50 192 VAL A O 1
ATOM 1525 N N . ARG A 1 193 ? -7.069 -7.713 -13.876 1.00 98.06 193 ARG A N 1
ATOM 1526 C CA . ARG A 1 193 ? -8.337 -7.150 -13.399 1.00 98.06 193 ARG A CA 1
ATOM 1527 C C . ARG A 1 193 ? -8.444 -7.220 -11.875 1.00 98.06 193 ARG A C 1
ATOM 1529 O O . ARG A 1 193 ? -8.829 -6.223 -11.267 1.00 98.06 193 ARG A O 1
ATOM 1536 N N . SER A 1 194 ? -8.078 -8.350 -11.271 1.00 98.31 194 SER A N 1
ATOM 1537 C CA . SER A 1 194 ? -8.120 -8.524 -9.817 1.00 98.31 194 SER A CA 1
ATOM 1538 C C . SER A 1 194 ? -7.290 -7.457 -9.092 1.00 98.31 194 SER A C 1
ATOM 1540 O O . SER A 1 194 ? -7.796 -6.816 -8.173 1.00 98.31 194 SER A O 1
ATOM 1542 N N . LEU A 1 195 ? -6.078 -7.150 -9.579 1.00 98.50 195 LEU A N 1
ATOM 1543 C CA . LEU A 1 195 ? -5.200 -6.123 -8.992 1.00 98.50 195 LEU A CA 1
ATOM 1544 C C . LEU A 1 195 ? -5.853 -4.735 -8.892 1.00 98.50 195 LEU A C 1
ATOM 1546 O O . LEU A 1 195 ? -5.622 -4.016 -7.921 1.00 98.50 195 LEU A O 1
ATOM 1550 N N . PHE A 1 196 ? -6.657 -4.350 -9.887 1.00 98.00 196 PHE A N 1
ATOM 1551 C CA . PHE A 1 196 ? -7.193 -2.987 -10.014 1.00 98.00 196 PHE A CA 1
ATOM 1552 C C . PHE A 1 196 ? -8.685 -2.860 -9.696 1.00 98.00 196 PHE A C 1
ATOM 1554 O O . PHE A 1 196 ? -9.184 -1.745 -9.557 1.00 98.00 196 PHE A O 1
ATOM 1561 N N . VAL A 1 197 ? -9.405 -3.977 -9.584 1.00 98.31 197 VAL A N 1
ATOM 1562 C CA . VAL A 1 197 ? -10.855 -3.990 -9.349 1.00 98.31 197 VAL A CA 1
ATOM 1563 C C . VAL A 1 197 ? -11.185 -4.787 -8.100 1.00 98.31 197 VAL A C 1
ATOM 1565 O O . VAL A 1 197 ? -11.726 -4.233 -7.143 1.00 98.31 197 VAL A O 1
ATOM 1568 N N . ASP A 1 198 ? -10.845 -6.073 -8.082 1.00 98.56 198 ASP A N 1
ATOM 1569 C CA . ASP A 1 198 ? -11.320 -6.980 -7.040 1.00 98.56 198 ASP A CA 1
ATOM 1570 C C . ASP A 1 198 ? -10.560 -6.788 -5.721 1.00 98.56 198 ASP A C 1
ATOM 1572 O O . ASP A 1 198 ? -11.182 -6.780 -4.659 1.00 98.56 198 ASP A O 1
ATOM 1576 N N . ASN A 1 199 ? -9.247 -6.541 -5.766 1.00 98.56 199 ASN A N 1
ATOM 1577 C CA . ASN A 1 199 ? -8.430 -6.280 -4.577 1.00 98.56 199 ASN A CA 1
ATOM 1578 C C . ASN A 1 199 ? -8.840 -4.982 -3.868 1.00 98.56 199 ASN A C 1
ATOM 1580 O O . ASN A 1 199 ? -9.152 -5.050 -2.676 1.00 98.56 199 ASN A O 1
ATOM 1584 N N . PRO A 1 200 ? -8.934 -3.816 -4.549 1.00 98.25 200 PRO A N 1
ATOM 1585 C CA . PRO A 1 200 ? -9.438 -2.608 -3.904 1.00 98.25 200 PRO A CA 1
ATOM 1586 C C . PRO A 1 200 ? -10.865 -2.790 -3.379 1.00 98.25 200 PRO A C 1
ATOM 1588 O O . PRO A 1 200 ? -11.152 -2.379 -2.257 1.00 98.25 200 PRO A O 1
ATOM 1591 N N . ARG A 1 201 ? -11.751 -3.450 -4.142 1.00 98.44 201 ARG A N 1
ATOM 1592 C CA . ARG A 1 201 ? -13.130 -3.713 -3.708 1.00 98.44 201 ARG A CA 1
ATOM 1593 C C . ARG A 1 201 ? -13.166 -4.512 -2.406 1.00 98.44 201 ARG A C 1
ATOM 1595 O O . ARG A 1 201 ? -13.821 -4.066 -1.471 1.00 98.44 201 ARG A O 1
ATOM 1602 N N . ARG A 1 202 ? -12.445 -5.638 -2.322 1.00 97.94 202 ARG A N 1
ATOM 1603 C CA . ARG A 1 202 ? -12.366 -6.465 -1.103 1.00 97.94 202 ARG A CA 1
ATOM 1604 C C . ARG A 1 202 ? -11.798 -5.683 0.077 1.00 97.94 202 ARG A C 1
ATOM 1606 O O . ARG A 1 202 ? -12.373 -5.707 1.160 1.00 97.94 202 ARG A O 1
ATOM 1613 N N . PHE A 1 203 ? -10.728 -4.919 -0.149 1.00 97.94 203 PHE A N 1
ATOM 1614 C CA . PHE A 1 203 ? -10.097 -4.112 0.895 1.00 97.94 203 PHE A CA 1
ATOM 1615 C C . PHE A 1 203 ? -11.039 -3.052 1.487 1.00 97.94 203 PHE A C 1
ATOM 1617 O O . PHE A 1 203 ? -11.096 -2.889 2.705 1.00 97.94 203 PHE A O 1
ATOM 1624 N N . PHE A 1 204 ? -11.807 -2.351 0.647 1.00 97.69 204 PHE A N 1
ATOM 1625 C CA . PHE A 1 204 ? -12.775 -1.356 1.119 1.00 97.69 204 PHE A CA 1
ATOM 1626 C C . PHE A 1 204 ? -14.065 -1.975 1.673 1.00 97.69 204 PHE A C 1
ATOM 1628 O O . PHE A 1 204 ? -14.662 -1.395 2.579 1.00 97.69 204 PHE A O 1
ATOM 1635 N N . ALA A 1 205 ? -14.487 -3.135 1.162 1.00 96.00 205 ALA A N 1
ATOM 1636 C CA . ALA A 1 205 ? -15.684 -3.840 1.624 1.00 96.00 205 ALA A CA 1
ATOM 1637 C C . ALA A 1 205 ? -15.462 -4.647 2.918 1.00 96.00 205 ALA A C 1
ATOM 1639 O O . ALA A 1 205 ? -16.430 -4.923 3.623 1.00 96.00 205 ALA A O 1
ATOM 1640 N N . GLY A 1 206 ? -14.212 -4.984 3.258 1.00 90.50 206 GLY A N 1
ATOM 1641 C CA . GLY A 1 206 ? -13.888 -5.841 4.402 1.00 90.50 206 GLY A CA 1
ATOM 1642 C C . GLY A 1 206 ? -14.195 -7.320 4.149 1.00 90.50 206 GLY A C 1
ATOM 1643 O O . GLY A 1 206 ? -14.699 -7.988 5.049 1.00 90.50 206 GLY A O 1
ATOM 1644 N N . GLU A 1 207 ? -13.934 -7.791 2.925 1.00 85.12 207 GLU A N 1
ATOM 1645 C CA . GLU A 1 207 ? -14.116 -9.184 2.474 1.00 85.12 207 GLU A CA 1
ATOM 1646 C C . GLU A 1 207 ? -12.830 -10.020 2.538 1.00 85.12 207 GLU A C 1
ATOM 1648 O O . GLU A 1 207 ? -11.726 -9.463 2.306 1.00 85.12 207 GLU A O 1
#

Secondary structure (DSSP, 8-state):
-HHHHHHHHHT-GGGSS---SSEEEE-BTTBS-HHHHHHHHHHHHHHHHH---EEEE--GGGTTHHHHHHHHHHHT--GGGEEEETGGG---HHHHHHHHHTTPEEEE--SS-SSS-HHHHHHHHHHHIIIIIGGGEEE-----S-------TTSPPPGGG-HHHH-TTGGGHIIIIIHHHHHHTT--HHHHHIIIIIHHHHHHHT-

Mean predicted aligned error: 3.83 Å

Solvent-accessible surface area (backbone atoms only — not comparable to full-atom values): 11425 Å² total; per-residue (Å²): 108,28,67,57,53,44,40,25,45,76,63,17,49,93,90,39,84,57,51,56,80,60,45,74,40,57,37,43,93,85,36,75,42,75,70,35,47,55,44,45,53,24,48,37,54,30,30,67,76,68,71,46,29,38,38,33,47,38,24,51,85,74,50,33,54,58,59,55,50,50,53,32,53,76,73,66,42,66,37,67,40,29,30,42,28,40,47,38,54,42,74,58,59,68,62,54,47,52,47,42,75,63,43,25,29,37,19,40,19,49,50,63,51,86,82,36,55,47,67,56,36,50,52,45,52,49,54,41,39,76,73,68,47,44,76,37,35,39,69,44,42,82,73,74,96,75,78,88,76,71,56,43,100,85,70,46,72,52,72,93,71,44,60,54,81,79,36,79,54,58,92,44,39,53,72,73,43,53,50,54,51,40,44,75,74,66,49,48,70,68,58,57,46,31,31,76,47,52,27,57,48,29,47,73,70,72,104